Protein AF-A0A924TKC6-F1 (afdb_monomer)

pLDDT: mean 77.5, std 21.18, range [23.73, 96.69]

Secondary structure (DSSP, 8-state):
---TT--TT-SSHHHHHHSTTTHHHHHHHHHHHHHHHHHHHHHHHHHTT-----------B---S------PPP-----------PPPPBPPSSPPGGG-SEEEEESS-EEETTEEE-SEEEEEEE---BTTB---EEEEEEESSEEEEEEEEETTS--EEEEEEE--SSSS-EEEEEEGGGGSTT-HHHHHHHHHTT--B-TTHHHHHHHHHHHH---S-EEEEESSSEEETTEEE-SSBEESTTGGGEEE--SSS---SS---S-HHHHIIIIIHHHTT-HHHHHHHHHHHHHHHHHHTT----------STTSSHHHHHHHHHTTT-SGGG-EES-S-HHHHHHHHHHTTTS---EE---

Nearest PDB structures (foldseek):
  8tch-assembly1_A  TM=6.132E-01  e=3.410E-07  Staphylococcus aureus
  8tch-assembly1_B  TM=6.044E-01  e=2.240E-07  Staphylococcus aureus
  5dgk-assembly1_A  TM=6.733E-01  e=4.252E-06  Staphylococcus aureus

Sequence (363 aa):
MLPPDRPDKATDFNDLHQLAGGGLDAVQFCFAGAIESISYFASYASDTGADSHIDPEPMQTVATVQSVTDRTESTATPETTECGGAPPLSASPFPHMDGRPRYVVLDEWAKAVDGNHRPGVYYCGLTAGKKDSPPEPFDAWICSPLHIDAVTFDGQSNNFGRLLRFKPTVGKWREWAMPMELLAGDGAQLRGELLAMGVELDPYKARQQLPHYLQNEHPKRPIHCALQVGWCGDSFVLPDAVIGPKSAGVIFQSGELGHEEHTQAGTLAGWREGIAAKGVGNPLLMLAVSASFAGPLLQRCNSEGGGFHVVGDSSTGKTTLIEAACATWGGPGFKRSWRATANGMEGAAAMFNDCLLALDEIS

Structure (mmCIF, N/CA/C/O backbone):
data_AF-A0A924TKC6-F1
#
_entry.id   AF-A0A924TKC6-F1
#
loop_
_atom_site.group_PDB
_atom_site.id
_atom_site.type_symbol
_atom_site.label_atom_id
_atom_site.label_alt_id
_atom_site.label_comp_id
_atom_site.label_asym_id
_atom_site.label_entity_id
_atom_site.label_seq_id
_atom_site.pdbx_PDB_ins_code
_atom_site.Cartn_x
_atom_site.Cartn_y
_atom_site.Cartn_z
_atom_site.occupancy
_atom_site.B_iso_or_equiv
_atom_site.auth_seq_id
_atom_site.auth_comp_id
_atom_site.auth_asym_id
_atom_site.auth_atom_id
_atom_site.pdbx_PDB_model_num
ATOM 1 N N . MET A 1 1 ? -29.411 -8.147 15.777 1.00 49.16 1 MET A N 1
ATOM 2 C CA . MET A 1 1 ? -30.874 -8.373 15.726 1.00 49.16 1 MET A CA 1
ATOM 3 C C . MET A 1 1 ? -31.432 -8.213 17.130 1.00 49.16 1 MET A C 1
ATOM 5 O O . MET A 1 1 ? -30.879 -8.814 18.040 1.00 49.16 1 MET A O 1
ATOM 9 N N . LEU A 1 2 ? -32.466 -7.386 17.311 1.00 45.50 2 LEU A N 1
ATOM 10 C CA . LEU A 1 2 ? -33.238 -7.350 18.561 1.00 45.50 2 LEU A CA 1
ATOM 11 C C . LEU A 1 2 ? -34.036 -8.664 18.708 1.00 45.50 2 LEU A C 1
ATOM 13 O O . LEU A 1 2 ? -34.389 -9.246 17.677 1.00 45.50 2 LEU A O 1
ATOM 17 N N . PRO A 1 3 ? -34.311 -9.146 19.935 1.00 51.06 3 PRO A N 1
ATOM 18 C CA . PRO A 1 3 ? -35.043 -10.391 20.153 1.00 51.06 3 PRO A CA 1
ATOM 19 C C . PRO A 1 3 ? -36.423 -10.396 19.470 1.00 51.06 3 PRO A C 1
ATOM 21 O O . PRO A 1 3 ? -37.043 -9.336 19.343 1.00 51.06 3 PRO A O 1
ATOM 24 N N . PRO A 1 4 ? -36.931 -11.575 19.063 1.00 48.94 4 PRO A N 1
ATOM 25 C CA . PRO A 1 4 ? -38.240 -11.710 18.418 1.00 48.94 4 PRO A CA 1
ATOM 26 C C . PRO A 1 4 ? -39.412 -11.258 19.305 1.00 48.94 4 PRO A C 1
ATOM 28 O O . PRO A 1 4 ? -40.444 -10.865 18.774 1.00 48.94 4 PRO A O 1
ATOM 31 N N . ASP A 1 5 ? -39.230 -11.218 20.628 1.00 53.72 5 ASP A N 1
ATOM 32 C CA . ASP A 1 5 ? -40.254 -10.820 21.605 1.00 53.72 5 ASP A CA 1
ATOM 33 C C . ASP A 1 5 ? -40.294 -9.299 21.875 1.00 53.72 5 ASP A C 1
ATOM 35 O O . ASP A 1 5 ? -40.752 -8.849 22.929 1.00 53.72 5 ASP A O 1
ATOM 39 N N . ARG A 1 6 ? -39.780 -8.473 20.952 1.00 56.88 6 ARG A N 1
ATOM 40 C CA . ARG A 1 6 ? -39.766 -7.013 21.130 1.00 56.88 6 ARG A CA 1
ATOM 41 C C . ARG A 1 6 ? -41.178 -6.410 21.015 1.00 56.88 6 ARG A C 1
ATOM 43 O O . ARG A 1 6 ? -41.948 -6.824 20.150 1.00 56.88 6 ARG A O 1
ATOM 50 N N . PRO A 1 7 ? -41.509 -5.367 21.797 1.00 58.81 7 PRO A N 1
ATOM 51 C CA . PRO A 1 7 ? -42.728 -4.590 21.585 1.00 58.81 7 PRO A CA 1
ATOM 52 C C . PRO A 1 7 ? -42.735 -3.936 20.192 1.00 58.81 7 PRO A C 1
ATOM 54 O O . PRO A 1 7 ? -41.728 -3.351 19.791 1.00 58.81 7 PRO A O 1
ATOM 57 N N . ASP A 1 8 ? -43.881 -3.955 19.498 1.00 58.56 8 ASP A N 1
ATOM 58 C CA . ASP A 1 8 ? -44.077 -3.523 18.092 1.00 58.56 8 ASP A CA 1
ATOM 59 C C . ASP A 1 8 ? -43.600 -2.094 17.739 1.00 58.56 8 ASP A C 1
ATOM 61 O O . ASP A 1 8 ? -43.590 -1.709 16.571 1.00 58.56 8 ASP A O 1
ATOM 65 N N . LYS A 1 9 ? -43.214 -1.282 18.731 1.00 57.81 9 LYS A N 1
ATOM 66 C CA . LYS A 1 9 ? -42.808 0.122 18.566 1.00 57.81 9 LYS A CA 1
ATOM 67 C C . LYS A 1 9 ? -41.303 0.384 18.682 1.00 57.81 9 LYS A C 1
ATOM 69 O O . LYS A 1 9 ? -40.910 1.523 18.467 1.00 57.81 9 LYS A O 1
ATOM 74 N N . ALA A 1 10 ? -40.474 -0.606 19.021 1.00 57.94 10 ALA A N 1
ATOM 75 C CA . ALA A 1 10 ? -39.038 -0.381 19.201 1.00 57.94 10 ALA A CA 1
ATOM 76 C C . ALA A 1 10 ? -38.231 -0.736 17.948 1.00 57.94 10 ALA A C 1
ATOM 78 O O . ALA A 1 10 ? -38.084 -1.917 17.607 1.00 57.94 10 ALA A O 1
ATOM 79 N N . THR A 1 11 ? -37.699 0.282 17.269 1.00 65.44 11 THR A N 1
ATOM 80 C CA . THR A 1 11 ? -36.856 0.111 16.077 1.00 65.44 11 THR A CA 1
ATOM 81 C C . THR A 1 11 ? -35.373 0.020 16.421 1.00 65.44 11 THR A C 1
ATOM 83 O O . THR A 1 11 ? -34.655 -0.725 15.753 1.00 65.44 11 THR A O 1
ATOM 86 N N . ASP A 1 12 ? -34.953 0.660 17.514 1.00 62.25 12 ASP A N 1
ATOM 87 C CA . ASP A 1 12 ? -33.592 0.618 18.050 1.00 62.25 12 ASP A CA 1
ATOM 88 C C . ASP A 1 12 ? -33.557 0.440 19.590 1.00 62.25 12 ASP A C 1
ATOM 90 O O . ASP A 1 12 ? -34.580 0.221 20.247 1.00 62.25 12 ASP A O 1
ATOM 94 N N . PHE A 1 13 ? -32.358 0.491 20.185 1.00 60.88 13 PHE A N 1
ATOM 95 C CA . PHE A 1 13 ? -32.170 0.375 21.639 1.00 60.88 13 PHE A CA 1
ATOM 96 C C . PHE A 1 13 ? -32.611 1.622 22.427 1.00 60.88 13 PHE A C 1
ATOM 98 O O . PHE A 1 13 ? -32.911 1.503 23.617 1.00 60.88 13 PHE A O 1
ATOM 105 N N . ASN A 1 14 ? -32.681 2.797 21.794 1.00 63.16 14 ASN A N 1
ATOM 106 C CA . ASN A 1 14 ? -33.163 4.023 22.431 1.00 63.16 14 ASN A CA 1
ATOM 107 C C . ASN A 1 14 ? -34.686 3.983 22.589 1.00 63.16 14 ASN A C 1
ATOM 109 O O . ASN A 1 14 ? -35.200 4.316 23.657 1.00 63.16 14 ASN A O 1
ATOM 113 N N . ASP A 1 15 ? -35.396 3.491 21.575 1.00 66.38 15 ASP A N 1
ATOM 114 C CA . ASP A 1 15 ? -36.834 3.234 21.634 1.00 66.38 15 ASP A CA 1
ATOM 115 C C . ASP A 1 15 ? -37.161 2.182 22.700 1.00 66.38 15 ASP A C 1
ATOM 117 O O . ASP A 1 15 ? -38.130 2.316 23.450 1.00 66.38 15 ASP A O 1
ATOM 121 N N . LEU A 1 16 ? -36.324 1.140 22.795 1.00 64.38 16 LEU A N 1
ATOM 122 C CA . LEU A 1 16 ? -36.460 0.077 23.790 1.00 64.38 16 LEU A CA 1
ATOM 123 C C . LEU A 1 16 ? -36.314 0.624 25.223 1.00 64.38 16 LEU A C 1
ATOM 125 O O . LEU A 1 16 ? -37.075 0.243 26.109 1.00 64.38 16 LEU A O 1
ATOM 129 N N . HIS A 1 17 ? -35.375 1.553 25.433 1.00 60.09 17 HIS A N 1
ATOM 130 C CA . HIS A 1 17 ? -35.148 2.228 26.712 1.00 60.09 17 HIS A CA 1
ATOM 131 C C . HIS A 1 17 ? -36.291 3.187 27.102 1.00 60.09 17 HIS A C 1
ATOM 133 O O . HIS A 1 17 ? -36.605 3.320 28.285 1.00 60.09 17 HIS A O 1
ATOM 139 N N . GLN A 1 18 ? -36.927 3.837 26.121 1.00 63.81 18 GLN A N 1
ATOM 140 C CA . GLN A 1 18 ? -37.998 4.827 26.320 1.00 63.81 18 GLN A CA 1
ATOM 141 C C . GLN A 1 18 ? -39.392 4.200 26.543 1.00 63.81 18 GLN A C 1
ATOM 143 O O . GLN A 1 18 ? -40.344 4.908 26.884 1.00 63.81 18 GLN A O 1
ATOM 148 N N . LEU A 1 19 ? -39.551 2.884 26.363 1.00 61.88 19 LEU A N 1
ATOM 149 C CA . LEU A 1 19 ? -40.835 2.199 26.532 1.00 61.88 19 LEU A CA 1
ATOM 150 C C . LEU A 1 19 ? -41.236 2.059 28.010 1.00 61.88 19 LEU A C 1
ATOM 152 O O . LEU A 1 19 ? -40.496 1.550 28.858 1.00 61.88 19 LEU A O 1
ATOM 156 N N . ALA A 1 20 ? -42.467 2.484 28.310 1.00 44.69 20 ALA A N 1
ATOM 157 C CA . ALA A 1 20 ? -43.047 2.420 29.645 1.00 44.69 20 ALA A CA 1
ATOM 158 C C . ALA A 1 20 ? -43.189 0.961 30.117 1.00 44.69 20 ALA A C 1
ATOM 160 O O . ALA A 1 20 ? -44.013 0.213 29.595 1.00 44.69 20 ALA A O 1
ATOM 161 N N . GLY A 1 21 ? -42.400 0.584 31.130 1.00 53.38 21 GLY A N 1
ATOM 162 C CA . GLY A 1 21 ? -42.545 -0.680 31.863 1.00 53.38 21 GLY A CA 1
ATOM 163 C C . GLY A 1 21 ? -41.361 -1.651 31.807 1.00 53.38 21 GLY A C 1
ATOM 164 O O . GLY A 1 21 ? -41.453 -2.695 32.441 1.00 53.38 21 GLY A O 1
ATOM 165 N N . GLY A 1 22 ? -40.264 -1.326 31.110 1.00 57.59 22 GLY A N 1
ATOM 166 C CA . GLY A 1 22 ? -39.087 -2.211 31.036 1.00 57.59 22 GLY A CA 1
ATOM 167 C C . GLY A 1 22 ? -37.711 -1.538 30.960 1.00 57.59 22 GLY A C 1
ATOM 168 O O . GLY A 1 22 ? -36.723 -2.217 31.205 1.00 57.59 22 GLY A O 1
ATOM 169 N N . GLY A 1 23 ? -37.621 -0.233 30.669 1.00 68.69 23 GLY A N 1
ATOM 170 C CA . GLY A 1 23 ? -36.407 0.589 30.826 1.00 68.69 23 GLY A CA 1
ATOM 171 C C . GLY A 1 23 ? -35.067 -0.054 30.411 1.00 68.69 23 GLY A C 1
ATOM 172 O O . GLY A 1 23 ? -34.973 -0.791 29.432 1.00 68.69 23 GLY A O 1
ATOM 173 N N . LEU A 1 24 ? -34.001 0.255 31.166 1.00 57.34 24 LEU A N 1
ATOM 174 C CA . LEU A 1 24 ? -32.658 -0.338 31.009 1.00 57.34 24 LEU A CA 1
ATOM 175 C C . LEU A 1 24 ? -32.652 -1.868 31.172 1.00 57.34 24 LEU A C 1
ATOM 177 O O . LEU A 1 24 ? -31.792 -2.524 30.588 1.00 57.34 24 LEU A O 1
ATOM 181 N N . ASP A 1 25 ? -33.617 -2.435 31.899 1.00 63.03 25 ASP A N 1
ATOM 182 C CA . ASP A 1 25 ? -33.711 -3.878 32.148 1.00 63.03 25 ASP A CA 1
ATOM 183 C C . ASP A 1 25 ? -34.042 -4.654 30.863 1.00 63.03 25 ASP A C 1
ATOM 185 O O . ASP A 1 25 ? -33.516 -5.742 30.637 1.00 63.03 25 ASP A O 1
ATOM 189 N N . ALA A 1 26 ? -34.840 -4.073 29.961 1.00 58.59 26 ALA A N 1
ATOM 190 C CA . ALA A 1 26 ? -35.129 -4.654 28.649 1.00 58.59 26 ALA A CA 1
ATOM 191 C C . ALA A 1 26 ? -33.886 -4.677 27.742 1.00 58.59 26 ALA A C 1
ATOM 193 O O . ALA A 1 26 ? -33.644 -5.647 27.020 1.00 58.59 26 ALA A O 1
ATOM 194 N N . VAL A 1 27 ? -33.058 -3.629 27.814 1.00 57.53 27 VAL A N 1
ATOM 195 C CA . VAL A 1 27 ? -31.769 -3.567 27.108 1.00 57.53 27 VAL A CA 1
ATOM 196 C C . VAL A 1 27 ? -30.795 -4.581 27.714 1.00 57.53 27 VAL A C 1
ATOM 198 O O . VAL A 1 27 ? -30.163 -5.345 26.984 1.00 57.53 27 VAL A O 1
ATOM 201 N N . GLN A 1 28 ? -30.729 -4.660 29.046 1.00 60.38 28 GLN A N 1
ATOM 202 C CA . GLN A 1 28 ? -29.915 -5.635 29.770 1.00 60.38 28 GLN A CA 1
ATOM 203 C C . GLN A 1 28 ? -30.308 -7.077 29.429 1.00 60.38 28 GLN A C 1
ATOM 205 O O . GLN A 1 28 ? -29.423 -7.906 29.232 1.00 60.38 28 GLN A O 1
ATOM 210 N N . PHE A 1 29 ? -31.601 -7.374 29.292 1.00 63.22 29 PHE A N 1
ATOM 211 C CA . PHE A 1 29 ? -32.090 -8.692 28.885 1.00 63.22 29 PHE A CA 1
ATOM 212 C C . PHE A 1 29 ? -31.633 -9.068 27.468 1.00 63.22 29 PHE A C 1
ATOM 214 O O . PHE A 1 29 ? -31.204 -10.198 27.237 1.00 63.22 29 PHE A O 1
ATOM 221 N N . CYS A 1 30 ? -31.631 -8.112 26.530 1.00 57.62 30 CYS A N 1
ATOM 222 C CA . CYS A 1 30 ? -31.105 -8.335 25.180 1.00 57.62 30 CYS A CA 1
ATOM 223 C C . CYS A 1 30 ? -29.608 -8.685 25.200 1.00 57.62 30 CYS A C 1
ATOM 225 O O . CYS A 1 30 ? -29.177 -9.603 24.502 1.00 57.62 30 CYS A O 1
ATOM 227 N N . PHE A 1 31 ? -28.817 -7.982 26.018 1.00 55.34 31 PHE A N 1
ATOM 228 C CA . PHE A 1 31 ? -27.390 -8.274 26.171 1.00 55.34 31 PHE A CA 1
ATOM 229 C C . PHE A 1 31 ? -27.137 -9.594 26.904 1.00 55.34 31 PHE A C 1
ATOM 231 O O . PHE A 1 31 ? -26.263 -10.349 26.488 1.00 55.34 31 PHE A O 1
ATOM 238 N N . ALA A 1 32 ? -27.914 -9.913 27.940 1.00 63.44 32 ALA A N 1
ATOM 239 C CA . ALA A 1 32 ? -27.813 -11.180 28.660 1.00 63.44 32 ALA A CA 1
ATOM 240 C C . ALA A 1 32 ? -28.106 -12.377 27.742 1.00 63.44 32 ALA A C 1
ATOM 242 O O . ALA A 1 32 ? -27.314 -13.315 27.704 1.00 63.44 32 ALA A O 1
ATOM 243 N N . GLY A 1 33 ? -29.165 -12.304 26.927 1.00 58.72 33 GLY A N 1
ATOM 244 C CA . GLY A 1 33 ? -29.488 -13.351 25.953 1.00 58.72 33 GLY A CA 1
ATOM 245 C C . GLY A 1 33 ? -28.422 -13.512 24.862 1.00 58.72 33 GLY A C 1
ATOM 246 O O . GLY A 1 33 ? -28.092 -14.632 24.473 1.00 58.72 33 GLY A O 1
ATOM 247 N N . ALA A 1 34 ? -27.818 -12.410 24.402 1.00 55.09 34 ALA A N 1
ATOM 248 C CA . ALA A 1 34 ? -26.695 -12.470 23.466 1.00 55.09 34 ALA A CA 1
ATOM 249 C C . ALA A 1 34 ? -25.447 -13.114 24.101 1.00 55.09 34 ALA A C 1
ATOM 251 O O . ALA A 1 34 ? -24.805 -13.951 23.469 1.00 55.09 34 ALA A O 1
ATOM 252 N N . ILE A 1 35 ? -25.129 -12.774 25.355 1.00 56.66 35 ILE A N 1
ATOM 253 C CA . ILE A 1 35 ? -24.010 -13.361 26.109 1.00 56.66 35 ILE A CA 1
ATOM 254 C C . ILE A 1 35 ? -24.230 -14.861 26.339 1.00 56.66 35 ILE A C 1
ATOM 256 O O . ILE A 1 35 ? -23.301 -15.644 26.132 1.00 56.66 35 ILE A O 1
ATOM 260 N N . GLU A 1 36 ? -25.437 -15.284 26.722 1.00 62.00 36 GLU A N 1
ATOM 261 C CA . GLU A 1 36 ? -25.775 -16.705 26.881 1.00 62.00 36 GLU A CA 1
ATOM 262 C C . GLU A 1 36 ? -25.684 -17.458 25.553 1.00 62.00 36 GLU A C 1
ATOM 264 O O . GLU A 1 36 ? -25.101 -18.538 25.510 1.00 62.00 36 GLU A O 1
ATOM 269 N N . SER A 1 37 ? -26.164 -16.869 24.453 1.00 54.19 37 SER A N 1
ATOM 270 C CA . SER A 1 37 ? -26.044 -17.470 23.123 1.00 54.19 37 SER A CA 1
ATOM 271 C C . SER A 1 37 ? -24.579 -17.632 22.707 1.00 54.19 37 SER A C 1
ATOM 273 O O . SER A 1 37 ? -24.198 -18.694 22.223 1.00 54.19 37 SER A O 1
ATOM 275 N N . ILE A 1 38 ? -23.739 -16.612 22.905 1.00 54.78 38 ILE A N 1
ATOM 276 C CA . ILE A 1 38 ? -22.302 -16.678 22.591 1.00 54.78 38 ILE A CA 1
ATOM 277 C C . ILE A 1 38 ? -21.608 -17.727 23.468 1.00 54.78 38 ILE A C 1
ATOM 279 O O . ILE A 1 38 ? -20.812 -18.517 22.965 1.00 54.78 38 ILE A O 1
ATOM 283 N N . SER A 1 39 ? -21.944 -17.781 24.758 1.00 57.12 39 SER A N 1
ATOM 284 C CA . SER A 1 39 ? -21.389 -18.761 25.701 1.00 57.12 39 SER A CA 1
ATOM 285 C C . SER A 1 39 ? -21.800 -20.190 25.338 1.00 57.12 39 SER A C 1
ATOM 287 O O . SER A 1 39 ? -20.970 -21.096 25.372 1.00 57.12 39 SER A O 1
ATOM 289 N N . TYR A 1 40 ? -23.052 -20.383 24.914 1.00 58.19 40 TYR A N 1
ATOM 290 C CA . TYR A 1 40 ? -23.568 -21.656 24.420 1.00 58.19 40 TYR A CA 1
ATOM 291 C C . TYR A 1 40 ? -22.831 -22.104 23.150 1.00 58.19 40 TYR A C 1
ATOM 293 O O . TYR A 1 40 ? -22.356 -23.237 23.086 1.00 58.19 40 TYR A O 1
ATOM 301 N N . PHE A 1 41 ? -22.636 -21.211 22.172 1.00 47.16 41 PHE A N 1
ATOM 302 C CA . PHE A 1 41 ? -21.865 -21.519 20.961 1.00 47.16 41 PHE A CA 1
ATOM 303 C C . PHE A 1 41 ? -20.384 -21.798 21.252 1.00 47.16 41 PHE A C 1
ATOM 305 O O . PHE A 1 41 ? -19.815 -22.707 20.651 1.00 47.16 41 PHE A O 1
ATOM 312 N N . ALA A 1 42 ? -19.776 -21.087 22.205 1.00 44.12 42 ALA A N 1
ATOM 313 C CA . ALA A 1 42 ? -18.412 -21.355 22.652 1.00 44.12 42 ALA A CA 1
ATOM 314 C C . ALA A 1 42 ? -18.285 -22.736 23.323 1.00 44.12 42 ALA A C 1
ATOM 316 O O . ALA A 1 42 ? -17.337 -23.462 23.033 1.00 44.12 42 ALA A O 1
ATOM 317 N N . SER A 1 43 ? -19.262 -23.141 24.148 1.00 47.28 43 SER A N 1
ATOM 318 C CA . SER A 1 43 ? -19.296 -24.490 24.737 1.00 47.28 43 SER A CA 1
ATOM 319 C C . SER A 1 43 ? -19.576 -25.593 23.710 1.00 47.28 43 SER A C 1
ATOM 321 O O . SER A 1 43 ? -19.000 -26.675 23.781 1.00 47.28 43 SER A O 1
ATOM 323 N N . TYR A 1 44 ? -20.410 -25.310 22.707 1.00 41.97 44 TYR A N 1
ATOM 324 C CA . TYR A 1 44 ? -20.745 -26.259 21.647 1.00 41.97 44 TYR A CA 1
ATOM 325 C C . TYR A 1 44 ? -19.561 -26.490 20.692 1.00 41.97 44 TYR A C 1
ATOM 327 O O . TYR A 1 44 ? -19.340 -27.610 20.228 1.00 41.97 44 TYR A O 1
ATOM 335 N N . ALA A 1 45 ? -18.753 -25.453 20.443 1.00 42.88 45 ALA A N 1
ATOM 336 C CA . ALA A 1 45 ? -17.496 -25.566 19.707 1.00 42.88 45 ALA A CA 1
ATOM 337 C C . ALA A 1 45 ? -16.456 -26.419 20.460 1.00 42.88 45 ALA A C 1
ATOM 339 O O . ALA A 1 45 ? -15.749 -27.198 19.828 1.00 42.88 45 ALA A O 1
ATOM 340 N N . SER A 1 46 ? -16.409 -26.347 21.799 1.00 42.12 46 SER A N 1
ATOM 341 C CA . SER A 1 46 ? -15.528 -27.208 22.604 1.00 42.12 46 SER A CA 1
ATOM 342 C C . SER A 1 46 ? -16.006 -28.663 22.730 1.00 42.12 46 SER A C 1
ATOM 344 O O . SER A 1 46 ? -15.171 -29.556 22.824 1.00 42.12 46 SER A O 1
ATOM 346 N N . ASP A 1 47 ? -17.321 -28.921 22.701 1.00 40.66 47 ASP A N 1
ATOM 347 C CA . ASP A 1 47 ? -17.892 -30.273 22.878 1.00 40.66 47 ASP A CA 1
ATOM 348 C C . ASP A 1 47 ? -17.975 -31.092 21.580 1.00 40.66 47 ASP A C 1
ATOM 350 O O . ASP A 1 47 ? -17.988 -32.323 21.614 1.00 40.66 47 ASP A O 1
ATOM 354 N N . THR A 1 48 ? -18.022 -30.444 20.414 1.00 35.31 48 THR A N 1
ATOM 355 C CA . THR A 1 48 ? -18.146 -31.154 19.126 1.00 35.31 48 THR A CA 1
ATOM 356 C C . THR A 1 48 ? -16.822 -31.673 18.572 1.00 35.31 48 THR A C 1
ATOM 358 O O . THR A 1 48 ? -16.815 -32.280 17.502 1.00 35.31 48 THR A O 1
ATOM 361 N N . GLY A 1 49 ? -15.696 -31.458 19.265 1.00 32.75 49 GLY A N 1
ATOM 362 C CA . GLY A 1 49 ? -14.372 -31.820 18.746 1.00 32.75 49 GLY A CA 1
ATOM 363 C C . GLY A 1 49 ? -14.073 -31.173 17.390 1.00 32.75 49 GLY A C 1
ATOM 364 O O . GLY A 1 49 ? -13.173 -31.616 16.679 1.00 32.75 49 GLY A O 1
ATOM 365 N N . ALA A 1 50 ? -14.826 -30.131 17.023 1.00 33.94 50 ALA A N 1
ATOM 366 C CA . ALA A 1 50 ? -14.514 -29.249 15.922 1.00 33.94 50 ALA A CA 1
ATOM 367 C C . ALA A 1 50 ? -13.408 -28.302 16.393 1.00 33.94 50 ALA A C 1
ATOM 369 O O . ALA A 1 50 ? -13.577 -27.086 16.433 1.00 33.94 50 ALA A O 1
ATOM 370 N N . ASP A 1 51 ? -12.245 -28.877 16.704 1.00 30.89 51 ASP A N 1
ATOM 371 C CA . ASP A 1 51 ? -10.998 -28.204 16.401 1.00 30.89 51 ASP A CA 1
ATOM 372 C C . ASP A 1 51 ? -11.008 -28.026 14.881 1.00 30.89 51 ASP A C 1
ATOM 374 O O . ASP A 1 51 ? -10.463 -28.823 14.115 1.00 30.89 51 ASP A O 1
ATOM 378 N N . SER A 1 52 ? -11.648 -26.954 14.409 1.00 33.91 52 SER A N 1
ATOM 379 C CA . SER A 1 52 ? -11.114 -26.274 13.250 1.00 33.91 52 SER A CA 1
ATOM 380 C C . SER A 1 52 ? -9.740 -25.791 13.696 1.00 33.91 52 SER A C 1
ATOM 382 O O . SER A 1 52 ? -9.576 -24.651 14.134 1.00 33.91 52 SER A O 1
ATOM 384 N N . HIS A 1 53 ? -8.760 -26.692 13.607 1.00 28.70 53 HIS A N 1
ATOM 385 C CA . HIS A 1 53 ? -7.400 -26.356 13.249 1.00 28.70 53 HIS A CA 1
ATOM 386 C C . HIS A 1 53 ? -7.510 -25.547 11.953 1.00 28.70 53 HIS A C 1
ATOM 388 O O . HIS A 1 53 ? -7.331 -26.037 10.843 1.00 28.70 53 HIS A O 1
ATOM 394 N N . ILE A 1 54 ? -7.853 -24.269 12.101 1.00 30.08 54 ILE A N 1
ATOM 395 C CA . ILE A 1 54 ? -7.212 -23.235 11.328 1.00 30.08 54 ILE A CA 1
ATOM 396 C C . ILE A 1 54 ? -5.801 -23.263 11.896 1.00 30.08 54 ILE A C 1
ATOM 398 O O . ILE A 1 54 ? -5.467 -22.510 12.809 1.00 30.08 54 ILE A O 1
ATOM 402 N N . ASP A 1 55 ? -4.995 -24.212 11.415 1.00 23.73 55 ASP A N 1
ATOM 403 C CA . ASP A 1 55 ? -3.569 -23.963 11.402 1.00 23.73 55 ASP A CA 1
ATOM 404 C C . ASP A 1 55 ? -3.445 -22.597 10.730 1.00 23.73 55 ASP A C 1
ATOM 406 O O . ASP A 1 55 ? -3.999 -22.412 9.637 1.00 23.73 55 ASP A O 1
ATOM 410 N N . PRO A 1 56 ? -2.850 -21.594 11.394 1.00 29.86 56 PRO A N 1
ATOM 411 C CA . PRO A 1 56 ? -2.542 -20.362 10.715 1.00 29.86 56 PRO A CA 1
ATOM 412 C C . PRO A 1 56 ? -1.520 -20.735 9.642 1.00 29.86 56 PRO A C 1
ATOM 414 O O . PRO A 1 56 ? -0.317 -20.772 9.895 1.00 29.86 56 PRO A O 1
ATOM 417 N N . GLU A 1 57 ? -2.006 -21.050 8.440 1.00 27.23 57 GLU A N 1
ATOM 418 C CA . GLU A 1 57 ? -1.249 -20.870 7.211 1.00 27.23 57 GLU A CA 1
ATOM 419 C C . GLU A 1 57 ? -0.566 -19.507 7.360 1.00 27.23 57 GLU A C 1
ATOM 421 O O . GLU A 1 57 ? -1.243 -18.529 7.712 1.00 27.23 57 GLU A O 1
ATOM 426 N N . PRO A 1 58 ? 0.768 -19.437 7.228 1.00 27.30 58 PRO A N 1
ATOM 427 C CA . PRO A 1 58 ? 1.500 -18.234 7.569 1.00 27.30 58 PRO A CA 1
ATOM 428 C C . PRO A 1 58 ? 0.892 -17.069 6.795 1.00 27.30 58 PRO A C 1
ATOM 430 O O . PRO A 1 58 ? 0.850 -17.096 5.565 1.00 27.30 58 PRO A O 1
ATOM 433 N N . MET A 1 59 ? 0.395 -16.066 7.530 1.00 32.22 59 MET A N 1
ATOM 434 C CA . MET A 1 59 ? -0.026 -14.787 6.969 1.00 32.22 59 MET A CA 1
ATOM 435 C C . MET A 1 59 ? 1.045 -14.347 5.970 1.00 32.22 59 MET A C 1
ATOM 437 O O . MET A 1 59 ? 2.179 -14.053 6.359 1.00 32.22 59 MET A O 1
ATOM 441 N N . GLN A 1 60 ? 0.701 -14.332 4.681 1.00 34.47 60 GLN A N 1
ATOM 442 C CA . GLN A 1 60 ? 1.534 -13.690 3.677 1.00 34.47 60 GLN A CA 1
ATOM 443 C C . GLN A 1 60 ? 1.446 -12.191 3.945 1.00 34.47 60 GLN A C 1
ATOM 445 O 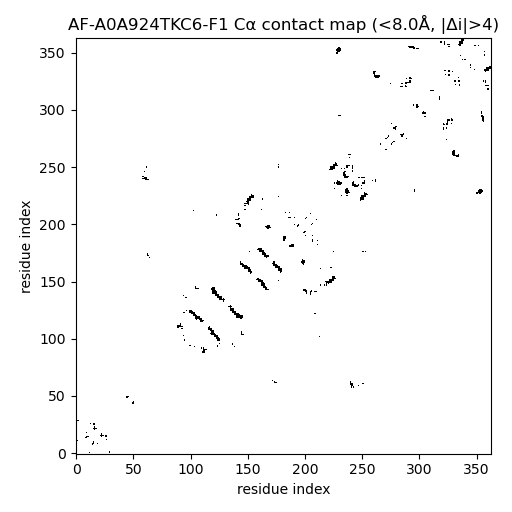O . GLN A 1 60 ? 0.509 -11.506 3.543 1.00 34.47 60 GLN A O 1
ATOM 450 N N . THR A 1 61 ? 2.412 -11.722 4.724 1.00 29.59 61 THR A N 1
ATOM 451 C CA . THR A 1 61 ? 2.679 -10.315 4.989 1.00 29.59 61 THR A CA 1
ATOM 452 C C . THR A 1 61 ? 2.889 -9.625 3.649 1.00 29.59 61 THR A C 1
ATOM 454 O O . THR A 1 61 ? 3.718 -10.061 2.844 1.00 29.59 61 THR A O 1
ATOM 457 N N . VAL A 1 62 ? 2.143 -8.549 3.392 1.00 33.22 62 VAL A N 1
ATOM 458 C CA . VAL A 1 62 ? 2.484 -7.664 2.281 1.00 33.22 62 VAL A CA 1
ATOM 459 C C . VAL A 1 62 ? 3.774 -6.971 2.697 1.00 33.22 62 VAL A C 1
ATOM 461 O O . VAL A 1 62 ? 3.885 -6.427 3.794 1.00 33.22 62 VAL A O 1
ATOM 464 N N . ALA A 1 63 ? 4.805 -7.076 1.864 1.00 26.70 63 ALA A N 1
ATOM 465 C CA . ALA A 1 63 ? 6.130 -6.596 2.208 1.00 26.70 63 ALA A CA 1
ATOM 466 C C . ALA A 1 63 ? 6.151 -5.062 2.336 1.00 26.70 63 ALA A C 1
ATOM 468 O O . ALA A 1 63 ? 6.404 -4.357 1.360 1.00 26.70 63 ALA A O 1
ATOM 469 N N . THR A 1 64 ? 6.008 -4.553 3.563 1.00 27.09 64 THR A N 1
ATOM 470 C CA . THR A 1 64 ? 6.464 -3.206 3.925 1.00 27.09 64 THR A CA 1
ATOM 471 C C . THR A 1 64 ? 7.454 -3.272 5.089 1.00 27.09 64 THR A C 1
ATOM 473 O O . THR A 1 64 ? 7.104 -3.467 6.242 1.00 27.09 64 THR A O 1
ATOM 476 N N . VAL A 1 65 ? 8.733 -3.152 4.715 1.00 34.44 65 VAL A N 1
ATOM 477 C CA . VAL A 1 65 ? 9.875 -2.603 5.467 1.00 34.44 65 VAL A CA 1
ATOM 478 C C . VAL A 1 65 ? 9.930 -2.910 6.978 1.00 34.44 65 VAL A C 1
ATOM 480 O O . VAL A 1 65 ? 9.610 -2.053 7.786 1.00 34.44 65 VAL A O 1
ATOM 483 N N . GLN A 1 66 ? 10.503 -4.058 7.371 1.00 24.53 66 GLN A N 1
ATOM 484 C CA . GLN A 1 66 ? 11.695 -4.111 8.242 1.00 24.53 66 GLN A CA 1
ATOM 485 C C . GLN A 1 66 ? 12.241 -5.533 8.464 1.00 24.53 66 GLN A C 1
ATOM 487 O O . GLN A 1 66 ? 11.669 -6.554 8.094 1.00 24.53 66 GLN A O 1
ATOM 492 N N . SER A 1 67 ? 13.486 -5.545 8.930 1.00 35.28 67 SER A N 1
ATOM 493 C CA . SER A 1 67 ? 14.457 -6.630 9.035 1.00 35.28 67 SER A CA 1
ATOM 494 C C . SER A 1 67 ? 14.020 -7.802 9.911 1.00 35.28 67 SER A C 1
ATOM 496 O O . SER A 1 67 ? 13.756 -7.617 11.092 1.00 35.28 67 SER A O 1
ATOM 498 N N . VAL A 1 68 ? 14.112 -9.019 9.370 1.00 24.62 68 VAL A N 1
ATOM 499 C CA . VAL A 1 68 ? 14.211 -10.235 10.181 1.00 24.62 68 VAL A CA 1
ATOM 500 C C . VAL A 1 68 ? 15.310 -11.119 9.602 1.00 24.62 68 VAL A C 1
ATOM 502 O O . VAL A 1 68 ? 15.325 -11.450 8.415 1.00 24.62 68 VAL A O 1
ATOM 505 N N . THR A 1 69 ? 16.267 -11.352 10.486 1.00 31.50 69 THR A N 1
ATOM 506 C CA . THR A 1 69 ? 17.327 -12.351 10.554 1.00 31.50 69 THR A CA 1
ATOM 507 C C . THR A 1 69 ? 16.739 -13.740 10.804 1.00 31.50 69 THR A C 1
ATOM 509 O O . THR A 1 69 ? 15.906 -13.838 11.696 1.00 31.50 69 THR A O 1
ATOM 512 N N . ASP A 1 70 ? 17.235 -14.804 10.160 1.00 26.28 70 ASP A N 1
ATOM 513 C CA . ASP A 1 70 ? 17.897 -15.863 10.939 1.00 26.28 70 ASP A CA 1
ATOM 514 C C . ASP A 1 70 ? 18.683 -16.909 10.125 1.00 26.28 70 ASP A C 1
ATOM 516 O O . ASP A 1 70 ? 18.311 -17.301 9.023 1.00 26.28 70 ASP A O 1
ATOM 520 N N . ARG A 1 71 ? 19.773 -17.336 10.777 1.00 24.45 71 ARG A N 1
ATOM 521 C CA . ARG A 1 71 ? 20.344 -18.690 10.909 1.00 24.45 71 ARG A CA 1
ATOM 522 C C . ARG A 1 71 ? 20.452 -19.607 9.687 1.00 24.45 71 ARG A C 1
ATOM 524 O O . ARG A 1 71 ? 19.569 -20.386 9.356 1.00 24.45 71 ARG A O 1
ATOM 531 N N . THR A 1 72 ? 21.680 -19.641 9.177 1.00 25.53 72 THR A N 1
ATOM 532 C CA . THR A 1 72 ? 22.318 -20.800 8.546 1.00 25.53 72 THR A CA 1
ATOM 533 C C . THR A 1 72 ? 22.521 -21.939 9.548 1.00 25.53 72 THR A C 1
ATOM 535 O O . THR A 1 72 ? 23.182 -21.755 10.574 1.00 25.53 72 THR A O 1
ATOM 538 N N . GLU A 1 73 ? 22.007 -23.123 9.220 1.00 26.16 73 GLU A N 1
ATOM 539 C CA . GLU A 1 73 ? 22.400 -24.378 9.857 1.00 26.16 73 GLU A CA 1
ATOM 540 C C . GLU A 1 73 ? 23.831 -24.755 9.459 1.00 26.16 73 GLU A C 1
ATOM 542 O O . GLU A 1 73 ? 24.216 -24.757 8.289 1.00 26.16 73 GLU A O 1
ATOM 547 N N . SER A 1 74 ? 24.620 -25.057 10.485 1.00 24.78 74 SER A N 1
ATOM 548 C CA . SER A 1 74 ? 25.990 -25.538 10.399 1.00 24.78 74 SER A CA 1
ATOM 549 C C . SER A 1 74 ? 26.000 -26.990 9.928 1.00 24.78 74 SER A C 1
ATOM 551 O O . SER A 1 74 ? 25.509 -27.876 10.626 1.00 24.78 74 SER A O 1
ATOM 553 N N . THR A 1 75 ? 26.616 -27.249 8.778 1.00 25.06 75 THR A N 1
ATOM 554 C CA . THR A 1 75 ? 27.202 -28.557 8.479 1.00 25.06 75 THR A CA 1
ATOM 555 C C . THR A 1 75 ? 28.677 -28.368 8.162 1.00 25.06 75 THR A C 1
ATOM 557 O O . THR A 1 75 ? 29.079 -27.482 7.411 1.00 25.06 75 THR A O 1
ATOM 560 N N . ALA A 1 76 ? 29.477 -29.157 8.871 1.00 25.95 76 ALA A N 1
ATOM 561 C CA . ALA A 1 76 ? 30.908 -29.012 9.039 1.00 25.95 76 ALA A CA 1
ATOM 562 C C . ALA A 1 76 ? 31.704 -29.138 7.732 1.00 25.95 76 ALA A C 1
ATOM 564 O O . ALA A 1 76 ? 31.430 -29.985 6.882 1.00 25.95 76 ALA A O 1
ATOM 565 N N . THR A 1 77 ? 32.751 -28.321 7.642 1.00 26.27 77 THR A N 1
ATOM 566 C CA . THR A 1 77 ? 33.881 -28.450 6.720 1.00 26.27 77 THR A CA 1
ATOM 567 C C . THR A 1 77 ? 34.582 -29.803 6.878 1.00 26.27 77 THR A C 1
ATOM 569 O O . THR A 1 77 ? 34.648 -30.358 7.978 1.00 26.27 77 THR A O 1
ATOM 572 N N . PRO A 1 78 ? 35.275 -30.247 5.822 1.00 26.66 78 PRO A N 1
ATOM 573 C CA . PRO A 1 78 ? 36.701 -30.454 6.002 1.00 26.66 78 PRO A CA 1
ATOM 574 C C . PRO A 1 78 ? 37.489 -29.478 5.131 1.00 26.66 78 PRO A C 1
ATOM 576 O O . PRO A 1 78 ? 37.165 -29.215 3.975 1.00 26.66 78 PRO A O 1
ATOM 579 N N . GLU A 1 79 ? 38.520 -28.914 5.747 1.00 30.23 79 GLU A N 1
ATOM 580 C CA . GLU A 1 79 ? 39.550 -28.116 5.104 1.00 30.23 79 GLU A CA 1
ATOM 581 C C . GLU A 1 79 ? 40.272 -28.941 4.032 1.00 30.23 79 GLU A C 1
ATOM 583 O O . GLU A 1 79 ? 40.871 -29.974 4.329 1.00 30.23 79 GLU A O 1
ATOM 588 N N . THR A 1 80 ? 40.299 -28.430 2.804 1.00 26.97 80 THR A N 1
ATOM 589 C CA . THR A 1 80 ? 41.408 -28.665 1.877 1.00 26.97 80 THR A CA 1
ATOM 590 C C . THR A 1 80 ? 41.784 -27.343 1.229 1.00 26.97 80 THR A C 1
ATOM 592 O O . THR A 1 80 ? 41.059 -26.788 0.406 1.00 26.97 80 THR A O 1
ATOM 595 N N . THR A 1 81 ? 42.928 -26.837 1.666 1.00 38.31 81 THR A N 1
ATOM 596 C CA . THR A 1 81 ? 43.711 -25.757 1.080 1.00 38.31 81 THR A CA 1
ATOM 597 C C . THR A 1 81 ? 44.005 -26.054 -0.390 1.00 38.31 81 THR A C 1
ATOM 599 O O . THR A 1 81 ? 44.824 -26.925 -0.662 1.00 38.31 81 THR A O 1
ATOM 602 N N . GLU A 1 82 ? 43.423 -25.308 -1.332 1.00 30.28 82 GLU A N 1
ATOM 603 C CA . GLU A 1 82 ? 43.973 -25.189 -2.688 1.00 30.28 82 GLU A CA 1
ATOM 604 C C . GLU A 1 82 ? 43.870 -23.754 -3.219 1.00 30.28 82 GLU A C 1
ATOM 606 O O . GLU A 1 82 ? 42.916 -23.015 -2.980 1.00 30.28 82 GLU A O 1
ATOM 611 N N . CYS A 1 83 ? 44.954 -23.364 -3.881 1.00 27.62 83 CYS A N 1
ATOM 612 C CA . CYS A 1 83 ? 45.305 -22.037 -4.354 1.00 27.62 83 CYS A CA 1
ATOM 613 C C . CYS A 1 83 ? 44.280 -21.399 -5.303 1.00 27.62 83 CYS A C 1
ATOM 615 O O . CYS A 1 83 ? 43.600 -22.066 -6.076 1.00 27.62 83 CYS A O 1
ATOM 617 N N . GLY A 1 84 ? 44.250 -20.063 -5.281 1.00 39.59 84 GLY A N 1
ATOM 618 C CA . GLY A 1 84 ? 43.364 -19.229 -6.083 1.00 39.59 84 GLY A CA 1
ATOM 619 C C . GLY A 1 84 ? 43.366 -19.541 -7.582 1.00 39.59 84 GLY A C 1
ATOM 620 O O . GLY A 1 84 ? 44.380 -19.416 -8.264 1.00 39.59 84 GLY A O 1
ATOM 621 N N . GLY A 1 85 ? 42.174 -19.841 -8.092 1.00 30.20 85 GLY A N 1
ATOM 622 C CA . GLY A 1 85 ? 41.798 -19.713 -9.493 1.00 30.20 85 GLY A CA 1
ATOM 623 C C . GLY A 1 85 ? 40.502 -18.912 -9.565 1.00 30.20 85 GLY A C 1
ATOM 624 O O . GLY A 1 85 ? 39.552 -19.202 -8.839 1.00 30.20 85 GLY A O 1
ATOM 625 N N . ALA A 1 86 ? 40.466 -17.863 -10.388 1.00 43.16 86 ALA A N 1
ATOM 626 C CA . ALA A 1 86 ? 39.237 -17.118 -10.642 1.00 43.16 86 ALA A CA 1
ATOM 627 C C . ALA A 1 86 ? 38.155 -18.072 -11.194 1.00 43.16 86 ALA A C 1
ATOM 629 O O . ALA A 1 86 ? 38.490 -18.928 -12.018 1.00 43.16 86 ALA A O 1
ATOM 630 N N . PRO A 1 87 ? 36.879 -17.949 -10.776 1.00 51.06 87 PRO A N 1
ATOM 631 C CA . PRO A 1 87 ? 35.808 -18.749 -11.359 1.00 51.06 87 PRO A CA 1
ATOM 632 C C . PRO A 1 87 ? 35.750 -18.511 -12.879 1.00 51.06 87 PRO A C 1
ATOM 634 O O . PRO A 1 87 ? 36.013 -17.386 -13.322 1.00 51.06 87 PRO A O 1
ATOM 637 N N . PRO A 1 88 ? 35.437 -19.542 -13.685 1.00 57.03 88 PRO A N 1
ATOM 638 C CA . PRO A 1 88 ? 35.373 -19.406 -15.135 1.00 57.03 88 PRO A CA 1
ATOM 639 C C . PRO A 1 88 ? 34.375 -18.308 -15.525 1.00 57.03 88 PRO A C 1
ATOM 641 O O . PRO A 1 88 ? 33.277 -18.237 -14.974 1.00 57.03 88 PRO A O 1
ATOM 644 N N . LEU A 1 89 ? 34.768 -17.438 -16.463 1.00 58.78 89 LEU A N 1
ATOM 645 C CA . LEU A 1 89 ? 33.893 -16.400 -17.015 1.00 58.78 89 LEU A CA 1
ATOM 646 C C . LEU A 1 89 ? 32.679 -17.073 -17.672 1.00 58.78 89 LEU A C 1
ATOM 648 O O . LEU A 1 89 ? 32.838 -17.882 -18.588 1.00 58.78 89 LEU A O 1
ATOM 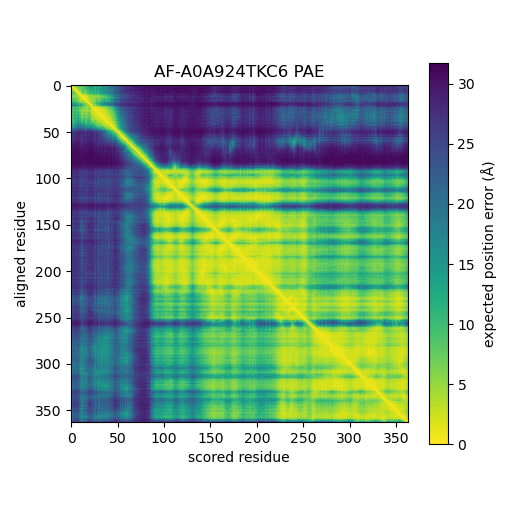652 N N . SER A 1 90 ? 31.473 -16.757 -17.196 1.00 67.25 90 SER A N 1
ATOM 653 C CA . SER A 1 90 ? 30.230 -17.250 -17.791 1.00 67.25 90 SER A CA 1
ATOM 654 C C . SER A 1 90 ? 29.975 -16.595 -19.156 1.00 67.25 90 SER A C 1
ATOM 656 O O . SER A 1 90 ? 30.532 -15.538 -19.465 1.00 67.25 90 SER A O 1
ATOM 658 N N . ALA A 1 91 ? 29.126 -17.214 -19.984 1.00 78.69 91 ALA A N 1
ATOM 659 C CA . ALA A 1 91 ? 28.652 -16.612 -21.233 1.00 78.69 91 ALA A CA 1
ATOM 660 C C . ALA A 1 91 ? 28.031 -15.219 -20.988 1.00 78.69 91 ALA A C 1
ATOM 662 O O . ALA A 1 91 ? 27.569 -14.935 -19.879 1.00 78.69 91 ALA A O 1
ATOM 663 N N . SER A 1 92 ? 28.029 -14.354 -22.014 1.00 84.12 92 SER A N 1
ATOM 664 C CA . SER A 1 92 ? 27.410 -13.023 -21.915 1.00 84.12 92 SER A CA 1
ATOM 665 C C . SER A 1 92 ? 25.936 -13.156 -21.513 1.00 84.12 92 SER A C 1
ATOM 667 O O . SER A 1 92 ? 25.229 -13.988 -22.088 1.00 84.12 92 SER A O 1
ATOM 669 N N . PRO A 1 93 ? 25.455 -12.362 -20.539 1.00 86.75 93 PRO A N 1
ATOM 670 C CA . PRO A 1 93 ? 24.059 -12.404 -20.116 1.00 86.75 93 PRO A CA 1
ATOM 671 C C . PRO A 1 93 ? 23.112 -11.754 -21.140 1.00 86.75 93 PRO A C 1
ATOM 673 O O . PRO A 1 93 ? 21.894 -11.817 -20.976 1.00 86.75 93 PRO A O 1
ATOM 676 N N . PHE A 1 94 ? 23.650 -11.111 -22.181 1.00 90.94 94 PHE A N 1
ATOM 677 C CA . PHE A 1 94 ? 22.877 -10.378 -23.176 1.00 90.94 94 PHE A CA 1
ATOM 678 C C . PHE A 1 94 ? 22.618 -11.206 -24.440 1.00 90.94 94 PHE A C 1
ATOM 680 O O . PHE A 1 94 ? 23.432 -12.047 -24.825 1.00 90.94 94 PHE A O 1
ATOM 687 N N . PRO A 1 95 ? 21.492 -10.965 -25.135 1.00 89.62 95 PRO A N 1
ATOM 688 C CA . PRO A 1 95 ? 21.166 -11.688 -26.354 1.00 89.62 95 PRO A CA 1
ATOM 689 C C . PRO A 1 95 ? 22.157 -11.387 -27.487 1.00 89.62 95 PRO A C 1
ATOM 691 O O . PRO A 1 95 ? 22.653 -10.264 -27.642 1.00 89.62 95 PRO A O 1
ATOM 694 N N . HIS A 1 96 ? 22.370 -12.386 -28.345 1.00 86.44 96 HIS A N 1
ATOM 695 C CA . HIS A 1 96 ? 22.997 -12.206 -29.656 1.00 86.44 96 HIS A CA 1
ATOM 696 C C . HIS A 1 96 ? 22.130 -11.329 -30.583 1.00 86.44 96 HIS A C 1
ATOM 698 O O . HIS A 1 96 ? 21.009 -10.958 -30.233 1.00 86.44 96 HIS A O 1
ATOM 704 N N . MET A 1 97 ? 22.652 -10.981 -31.767 1.00 85.62 97 MET A N 1
ATOM 705 C CA . MET A 1 97 ? 22.018 -10.037 -32.705 1.00 85.62 97 MET A CA 1
ATOM 706 C C . MET A 1 97 ? 20.541 -10.346 -33.004 1.00 85.62 97 MET A C 1
ATOM 708 O O . MET A 1 97 ? 19.730 -9.425 -32.984 1.00 85.62 97 MET A O 1
ATOM 712 N N . ASP A 1 98 ? 20.181 -11.618 -33.191 1.00 86.00 98 ASP A N 1
ATOM 713 C CA . ASP A 1 98 ? 18.815 -12.040 -33.550 1.00 86.00 98 ASP A CA 1
ATOM 714 C C . ASP A 1 98 ? 17.779 -11.816 -32.434 1.00 86.00 98 ASP A C 1
ATOM 716 O O . ASP A 1 98 ? 16.577 -11.789 -32.686 1.00 86.00 98 ASP A O 1
ATOM 720 N N . GLY A 1 99 ? 18.230 -11.661 -31.185 1.00 84.50 99 GLY A N 1
ATOM 721 C CA . GLY A 1 99 ? 17.369 -11.453 -30.018 1.00 84.50 99 GLY A CA 1
ATOM 722 C C . GLY A 1 99 ? 17.159 -9.985 -29.641 1.00 84.50 99 GLY A C 1
ATOM 723 O O . GLY A 1 99 ? 16.630 -9.717 -28.562 1.00 84.50 99 GLY A O 1
ATOM 724 N N . ARG A 1 100 ? 17.615 -9.041 -30.476 1.00 90.06 100 ARG A N 1
ATOM 725 C CA . ARG A 1 100 ? 17.560 -7.589 -30.239 1.00 90.06 100 ARG A CA 1
ATOM 726 C C . ARG A 1 100 ? 16.542 -6.931 -31.196 1.00 90.06 100 ARG A C 1
ATOM 728 O O . ARG A 1 100 ? 16.467 -7.342 -32.350 1.00 90.06 100 ARG A O 1
ATOM 735 N N . PRO A 1 101 ? 15.802 -5.882 -30.783 1.00 91.12 101 PRO A N 1
ATOM 736 C CA . PRO A 1 101 ? 15.889 -5.198 -29.499 1.00 91.12 101 PRO A CA 1
ATOM 737 C C . PRO A 1 101 ? 15.126 -5.919 -28.382 1.00 91.12 101 PRO A C 1
ATOM 739 O O . PRO A 1 101 ? 14.037 -6.445 -28.602 1.00 91.12 101 PRO A O 1
ATOM 742 N N . ARG A 1 102 ? 15.681 -5.914 -27.168 1.00 92.62 102 ARG A N 1
ATOM 743 C CA . ARG A 1 102 ? 15.052 -6.532 -25.993 1.00 92.62 102 ARG A CA 1
ATOM 744 C C . ARG A 1 102 ? 15.515 -5.874 -24.694 1.00 92.62 102 ARG A C 1
ATOM 746 O O . ARG A 1 102 ? 16.637 -5.379 -24.621 1.00 92.62 102 ARG A O 1
ATOM 753 N N . TYR A 1 103 ? 14.663 -5.909 -23.670 1.00 94.62 103 TYR A N 1
ATOM 754 C CA . TYR A 1 103 ? 15.050 -5.569 -22.304 1.00 94.62 103 TYR A CA 1
ATOM 755 C C . TYR A 1 103 ? 15.534 -6.807 -21.543 1.00 94.62 103 TYR A C 1
ATOM 757 O O . TYR A 1 103 ? 14.946 -7.887 -21.644 1.00 94.62 103 TYR A O 1
ATOM 765 N N . VAL A 1 104 ? 16.617 -6.648 -20.788 1.00 94.94 104 VAL A N 1
ATOM 766 C CA . VAL A 1 104 ? 17.191 -7.691 -19.929 1.00 94.94 104 VAL A CA 1
ATOM 767 C C . VAL A 1 104 ? 17.332 -7.130 -18.523 1.00 94.94 104 VAL A C 1
ATOM 769 O O . VAL A 1 104 ? 17.831 -6.020 -18.353 1.00 94.94 104 VAL A O 1
ATOM 772 N N . VAL A 1 105 ? 16.903 -7.893 -17.519 1.00 95.44 105 VAL A N 1
ATOM 773 C CA . VAL A 1 105 ? 17.043 -7.528 -16.105 1.00 95.44 105 VAL A CA 1
ATOM 774 C C . VAL A 1 105 ? 18.077 -8.442 -15.463 1.00 95.44 105 VAL A C 1
ATOM 776 O O . VAL A 1 105 ? 17.974 -9.662 -15.568 1.00 95.44 105 VAL A O 1
ATOM 779 N N . LEU A 1 106 ? 19.077 -7.849 -14.815 1.00 95.44 106 LEU A N 1
ATOM 780 C CA . LEU A 1 106 ? 20.095 -8.550 -14.037 1.00 95.44 106 LEU A CA 1
ATOM 781 C C . LEU A 1 106 ? 19.903 -8.229 -12.557 1.00 95.44 106 LEU A C 1
ATOM 783 O O . LEU A 1 106 ? 20.033 -7.069 -12.172 1.00 95.44 106 LEU A O 1
ATOM 787 N N . ASP A 1 107 ? 19.636 -9.237 -11.730 1.00 93.75 107 ASP A N 1
ATOM 788 C CA . ASP A 1 107 ? 19.422 -9.046 -10.285 1.00 93.75 107 ASP A CA 1
ATOM 789 C C . ASP A 1 107 ? 20.733 -8.891 -9.505 1.00 93.75 107 ASP A C 1
ATOM 791 O O . ASP A 1 107 ? 20.783 -8.220 -8.469 1.00 93.75 107 ASP A O 1
ATOM 795 N N . GLU A 1 108 ? 21.809 -9.480 -10.026 1.00 92.19 108 GLU A N 1
ATOM 796 C CA . GLU A 1 108 ? 23.142 -9.500 -9.430 1.00 92.19 108 GLU A CA 1
ATOM 797 C C . GLU A 1 108 ? 24.221 -9.128 -10.455 1.00 92.19 108 GLU A C 1
ATOM 799 O O . GLU A 1 108 ? 23.962 -8.982 -11.651 1.00 92.19 108 GLU A O 1
ATOM 804 N N . TRP A 1 109 ? 25.449 -8.930 -9.971 1.00 92.62 109 TRP A N 1
ATOM 805 C CA . TRP A 1 109 ? 26.598 -8.662 -10.830 1.00 92.62 109 TRP A CA 1
ATOM 806 C C . TRP A 1 109 ? 26.880 -9.868 -11.726 1.00 92.62 109 TRP A C 1
ATOM 808 O O . TRP A 1 109 ? 27.152 -10.960 -11.229 1.00 92.62 109 TRP A O 1
ATOM 818 N N . ALA A 1 110 ? 26.899 -9.656 -13.040 1.00 91.75 110 ALA A N 1
ATOM 819 C CA . ALA A 1 110 ? 27.243 -10.689 -14.007 1.00 91.75 110 ALA A CA 1
ATOM 820 C C . ALA A 1 110 ? 28.684 -10.491 -14.496 1.00 91.75 110 ALA A C 1
ATOM 822 O O . ALA A 1 110 ? 29.014 -9.460 -15.084 1.00 91.75 110 ALA A O 1
ATOM 823 N N . LYS A 1 111 ? 29.554 -11.477 -14.248 1.00 89.38 111 LYS A N 1
ATOM 824 C CA . LYS A 1 111 ? 30.922 -11.509 -14.788 1.00 89.38 111 LYS A CA 1
ATOM 825 C C . LYS A 1 111 ? 30.929 -12.315 -16.077 1.00 89.38 111 LYS A C 1
ATOM 827 O O . LYS A 1 111 ? 30.764 -13.530 -16.031 1.00 89.38 111 LYS A O 1
ATOM 832 N N . ALA A 1 112 ? 31.144 -11.660 -17.206 1.00 86.75 112 ALA A N 1
ATOM 833 C CA . ALA A 1 112 ? 31.122 -12.306 -18.506 1.00 86.75 112 ALA A CA 1
ATOM 834 C C . ALA A 1 112 ? 32.388 -12.008 -19.313 1.00 86.75 112 ALA A C 1
ATOM 836 O O . ALA A 1 112 ? 33.228 -11.192 -18.933 1.00 86.75 112 ALA A O 1
ATOM 837 N N . VAL A 1 113 ? 32.536 -12.717 -20.433 1.00 80.56 113 VAL A N 1
ATOM 838 C CA . VAL A 1 113 ? 33.686 -12.584 -21.345 1.00 80.56 113 VAL A CA 1
ATOM 839 C C . VAL A 1 113 ? 33.820 -11.157 -21.901 1.00 80.56 113 VAL A C 1
ATOM 841 O O . VAL A 1 113 ? 34.924 -10.706 -22.191 1.00 80.56 113 VAL A O 1
ATOM 844 N N . ASP A 1 114 ? 32.705 -10.439 -22.018 1.00 81.81 114 ASP A N 1
ATOM 845 C CA . ASP A 1 114 ? 32.601 -9.061 -22.508 1.00 81.81 114 ASP A CA 1
ATOM 846 C C . ASP A 1 114 ? 32.739 -7.992 -21.404 1.00 81.81 114 ASP A C 1
ATOM 848 O O . ASP A 1 114 ? 32.764 -6.799 -21.707 1.00 81.81 114 ASP A O 1
ATOM 852 N N . GLY A 1 115 ? 32.872 -8.392 -20.136 1.00 86.62 115 GLY A N 1
ATOM 853 C CA . GLY A 1 115 ? 33.109 -7.492 -19.011 1.00 86.62 115 GLY A CA 1
ATOM 854 C C . GLY A 1 115 ? 32.270 -7.806 -17.773 1.00 86.62 115 GLY A C 1
ATOM 855 O O . GLY A 1 115 ? 31.525 -8.784 -17.708 1.00 86.62 115 GLY A O 1
ATOM 856 N N . ASN A 1 116 ? 32.412 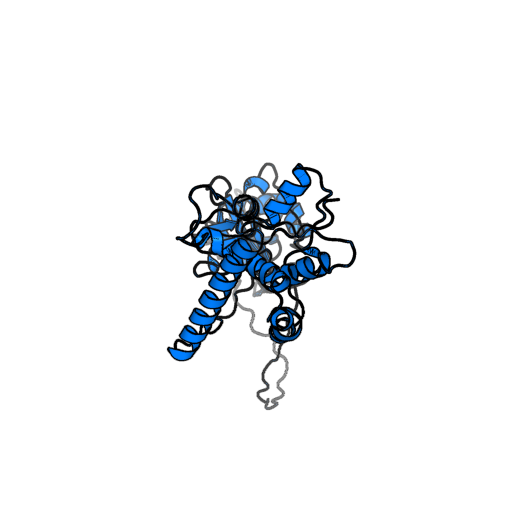-6.951 -16.758 1.00 90.75 116 ASN A N 1
ATOM 857 C CA . ASN A 1 116 ? 31.581 -7.003 -15.558 1.00 90.75 116 ASN A CA 1
ATOM 858 C C . ASN A 1 116 ? 30.365 -6.096 -15.740 1.00 90.75 116 ASN A C 1
ATOM 860 O O . ASN A 1 116 ? 30.508 -4.878 -15.874 1.00 90.75 116 ASN A O 1
ATOM 864 N N . HIS A 1 117 ? 29.178 -6.684 -15.660 1.00 93.25 117 HIS A N 1
ATOM 865 C CA . HIS A 1 117 ? 27.908 -5.981 -15.782 1.00 93.25 117 HIS A CA 1
ATOM 866 C C . HIS A 1 117 ? 27.273 -5.829 -14.410 1.00 93.25 117 HIS A C 1
ATOM 868 O O . HIS A 1 117 ? 27.159 -6.791 -13.645 1.00 93.25 117 HIS A O 1
ATOM 874 N N . ARG A 1 118 ? 26.887 -4.598 -14.082 1.00 94.44 118 ARG A N 1
ATOM 875 C CA . ARG A 1 118 ? 26.223 -4.294 -12.816 1.00 94.44 118 ARG A CA 1
ATOM 876 C C . ARG A 1 118 ? 24.757 -4.747 -12.838 1.00 94.44 118 ARG A C 1
ATOM 878 O O . ARG A 1 118 ? 24.175 -4.820 -13.918 1.00 94.44 118 ARG A O 1
ATOM 885 N N . PRO A 1 119 ? 24.133 -4.979 -11.673 1.00 94.88 119 PRO A N 1
ATOM 886 C CA . PRO A 1 119 ? 22.701 -5.242 -11.596 1.00 94.88 119 PRO A CA 1
ATOM 887 C C . PRO A 1 119 ? 21.891 -4.108 -12.233 1.00 94.88 119 PRO A C 1
ATOM 889 O O . PRO A 1 119 ? 22.215 -2.924 -12.069 1.00 94.88 119 PRO A O 1
ATOM 892 N N . GLY A 1 120 ? 20.825 -4.450 -12.947 1.00 95.75 120 GLY A N 1
ATOM 893 C CA . GLY A 1 120 ? 19.937 -3.454 -13.522 1.00 95.75 120 GLY A CA 1
ATOM 894 C C . GLY A 1 120 ? 19.124 -3.905 -14.715 1.00 95.75 120 GLY A C 1
ATOM 895 O O . GLY A 1 120 ? 19.248 -5.026 -15.200 1.00 95.75 120 GLY A O 1
ATOM 896 N N . VAL A 1 121 ? 18.306 -2.976 -15.199 1.00 96.50 121 VAL A N 1
ATOM 897 C CA . VAL A 1 121 ? 17.588 -3.100 -16.465 1.00 96.50 121 VAL A CA 1
ATOM 898 C C . VAL A 1 121 ? 18.465 -2.557 -17.586 1.00 96.50 121 VAL A C 1
ATOM 900 O O . VAL A 1 121 ? 18.953 -1.426 -17.524 1.00 96.50 121 VAL A O 1
ATOM 903 N N . TYR A 1 122 ? 18.640 -3.359 -18.628 1.00 96.31 122 TYR A N 1
ATOM 904 C CA . TYR A 1 122 ? 19.398 -3.041 -19.827 1.00 96.31 122 TYR A CA 1
ATOM 905 C C . TYR A 1 122 ? 18.478 -3.018 -21.041 1.00 96.31 122 TYR A C 1
ATOM 907 O O . TYR A 1 122 ? 17.641 -3.902 -21.205 1.00 96.31 122 TYR A O 1
ATOM 915 N N . TYR A 1 123 ? 18.671 -2.037 -21.920 1.00 96.00 123 TYR A N 1
ATOM 916 C CA . TYR A 1 123 ? 18.156 -2.082 -23.284 1.00 96.00 123 TYR A CA 1
ATOM 917 C C . TYR A 1 123 ? 19.242 -2.597 -24.223 1.00 96.00 123 TYR A C 1
ATOM 919 O O . TYR A 1 123 ? 20.252 -1.926 -24.453 1.00 96.00 123 TYR A O 1
ATOM 927 N N . CYS A 1 124 ? 19.020 -3.793 -24.755 1.00 94.31 124 CYS A N 1
ATOM 928 C CA . CYS A 1 124 ? 19.890 -4.455 -25.711 1.00 94.31 124 CYS A CA 1
ATOM 929 C C . CYS A 1 124 ? 19.405 -4.105 -27.117 1.00 94.31 124 CYS A C 1
ATOM 931 O O . CYS A 1 124 ? 18.388 -4.631 -27.566 1.00 94.31 124 CYS A O 1
ATOM 933 N N . GLY A 1 125 ? 20.108 -3.207 -27.806 1.00 92.31 125 GLY A N 1
ATOM 934 C CA . GLY A 1 125 ? 19.733 -2.706 -29.129 1.00 92.31 125 GLY A CA 1
ATOM 935 C C . GLY A 1 125 ? 20.776 -2.995 -30.205 1.00 92.31 125 GLY A C 1
ATOM 936 O O . GLY A 1 125 ? 21.827 -3.581 -29.936 1.00 92.31 125 GLY A O 1
ATOM 937 N N . LEU A 1 126 ? 20.465 -2.567 -31.430 1.00 91.12 126 LEU A N 1
ATOM 938 C CA . LEU A 1 126 ? 21.374 -2.542 -32.577 1.00 91.12 126 LEU A CA 1
ATOM 939 C C . LEU A 1 126 ? 21.576 -1.087 -33.005 1.00 91.12 126 LEU A C 1
ATOM 941 O O . LEU A 1 126 ? 20.616 -0.312 -33.051 1.00 91.12 126 LEU A O 1
ATOM 945 N N . THR A 1 127 ? 22.811 -0.697 -33.310 1.00 86.19 127 THR A N 1
ATOM 946 C CA . THR A 1 127 ? 23.077 0.619 -33.894 1.00 86.19 127 THR A CA 1
ATOM 947 C C . THR A 1 127 ? 22.495 0.686 -35.307 1.00 86.19 127 THR A C 1
ATOM 949 O O . THR A 1 127 ? 22.477 -0.299 -36.048 1.00 86.19 127 THR A O 1
ATOM 952 N N . ALA A 1 128 ? 21.980 1.855 -35.697 1.00 76.81 128 ALA A N 1
ATOM 953 C CA . ALA A 1 128 ? 21.517 2.059 -37.063 1.00 76.81 128 ALA A CA 1
ATOM 954 C C . ALA A 1 128 ? 22.725 1.970 -38.006 1.00 76.81 128 ALA A C 1
ATOM 956 O O . ALA A 1 128 ? 23.593 2.848 -37.978 1.00 76.81 128 ALA A O 1
ATOM 957 N N . GLY A 1 129 ? 22.780 0.914 -38.821 1.00 68.44 129 GLY A N 1
ATOM 958 C CA . GLY A 1 129 ? 23.828 0.742 -39.823 1.00 68.44 129 GLY A CA 1
ATOM 959 C C . GLY A 1 129 ? 23.879 1.966 -40.737 1.00 68.44 129 GLY A C 1
ATOM 960 O O . GLY A 1 129 ? 22.891 2.313 -41.388 1.00 68.44 129 GLY A O 1
ATOM 961 N N . LYS A 1 130 ? 25.018 2.659 -40.760 1.00 74.00 130 LYS A N 1
ATOM 962 C CA . LYS A 1 130 ? 25.289 3.703 -41.758 1.00 74.00 130 LYS A CA 1
ATOM 963 C C . LYS A 1 130 ? 25.911 3.039 -42.985 1.00 74.00 130 LYS A C 1
ATOM 965 O O . LYS A 1 130 ? 26.439 1.941 -42.880 1.00 74.00 130 LYS A O 1
ATOM 970 N N . LYS A 1 131 ? 25.864 3.714 -44.141 1.00 65.44 131 LYS A N 1
ATOM 971 C CA . LYS A 1 131 ? 26.303 3.200 -45.459 1.00 65.44 131 LYS A CA 1
ATOM 972 C C . LYS A 1 131 ? 27.647 2.436 -45.473 1.00 65.44 131 LYS A C 1
ATOM 974 O O . LYS A 1 131 ? 27.789 1.576 -46.330 1.00 65.44 131 LYS A O 1
ATOM 979 N N . ASP A 1 132 ? 28.557 2.706 -44.528 1.00 65.62 132 ASP A N 1
ATOM 980 C CA . ASP A 1 132 ? 29.893 2.091 -44.416 1.00 65.62 132 ASP A CA 1
ATOM 981 C C . ASP A 1 132 ? 30.159 1.344 -43.088 1.00 65.62 132 ASP A C 1
ATOM 983 O O . ASP A 1 132 ? 31.301 0.996 -42.791 1.00 65.62 132 ASP A O 1
ATOM 987 N N . SER A 1 133 ? 29.152 1.102 -42.241 1.00 73.38 133 SER A N 1
ATOM 988 C CA . SER A 1 133 ? 29.351 0.376 -40.974 1.00 73.38 133 SER A CA 1
ATOM 989 C C . SER A 1 133 ? 28.185 -0.571 -40.693 1.00 73.38 133 SER A C 1
ATOM 991 O O . SER A 1 133 ? 27.038 -0.108 -40.629 1.00 73.38 133 SER A O 1
ATOM 993 N N . PRO A 1 134 ? 28.446 -1.885 -40.541 1.00 80.00 134 PRO A N 1
ATOM 994 C CA . PRO A 1 134 ? 27.400 -2.848 -40.228 1.00 80.00 134 PRO A CA 1
ATOM 995 C C . PRO A 1 134 ? 26.754 -2.528 -38.865 1.00 80.00 134 PRO A C 1
ATOM 997 O O . PRO A 1 134 ? 27.387 -1.884 -38.028 1.00 80.00 134 PRO A O 1
ATOM 1000 N N . PRO A 1 135 ? 25.498 -2.950 -38.628 1.00 82.94 135 PRO A N 1
ATOM 1001 C CA . PRO A 1 135 ? 24.843 -2.786 -37.333 1.00 82.94 135 PRO A CA 1
ATOM 1002 C C . PRO A 1 135 ? 25.642 -3.488 -36.233 1.00 82.94 135 PRO A C 1
ATOM 1004 O O . PRO A 1 135 ? 25.925 -4.681 -36.336 1.00 82.94 135 PRO A O 1
ATOM 1007 N N . GLU A 1 136 ? 25.972 -2.762 -35.171 1.00 86.81 136 GLU A N 1
ATOM 1008 C CA . GLU A 1 136 ? 26.682 -3.298 -34.009 1.00 86.81 136 GLU A CA 1
ATOM 1009 C C . GLU A 1 136 ? 25.723 -3.420 -32.814 1.00 86.81 136 GLU A C 1
ATOM 1011 O O . GLU A 1 136 ? 24.887 -2.533 -32.599 1.00 86.81 136 GLU A O 1
ATOM 1016 N N . PRO A 1 137 ? 25.803 -4.506 -32.026 1.00 90.69 137 PRO A N 1
ATOM 1017 C CA . PRO A 1 137 ? 25.004 -4.655 -30.821 1.00 90.69 137 PRO A CA 1
ATOM 1018 C C . PRO A 1 137 ? 25.516 -3.721 -29.722 1.00 90.69 137 PRO A C 1
ATOM 1020 O O . PRO A 1 137 ? 26.721 -3.546 -29.552 1.00 90.69 137 PRO A O 1
ATOM 1023 N N . PHE A 1 138 ? 24.600 -3.142 -28.948 1.00 91.50 138 PHE A N 1
ATOM 1024 C CA . PHE A 1 138 ? 24.941 -2.373 -27.753 1.00 91.50 138 PHE A CA 1
ATOM 1025 C C . PHE A 1 138 ? 24.018 -2.717 -26.584 1.00 91.50 138 PHE A C 1
ATOM 1027 O O . PHE A 1 138 ? 22.828 -2.973 -26.777 1.00 91.50 138 PHE A O 1
ATOM 1034 N N . ASP A 1 139 ? 24.556 -2.646 -25.368 1.00 93.56 139 ASP A N 1
ATOM 1035 C CA . ASP A 1 139 ? 23.836 -2.932 -24.127 1.00 93.56 139 ASP A CA 1
ATOM 1036 C C . ASP A 1 139 ? 23.841 -1.695 -23.229 1.00 93.56 139 ASP A C 1
ATOM 1038 O O . ASP A 1 139 ? 24.856 -1.290 -22.661 1.00 93.56 139 ASP A O 1
ATOM 1042 N N . ALA A 1 140 ? 22.691 -1.030 -23.147 1.00 94.75 140 ALA A N 1
ATOM 1043 C CA . ALA A 1 140 ? 22.549 0.238 -22.452 1.00 94.75 140 ALA A CA 1
ATOM 1044 C C . ALA A 1 140 ? 21.863 0.043 -21.096 1.00 94.75 140 ALA A C 1
ATOM 1046 O O . ALA A 1 140 ? 20.658 -0.182 -21.048 1.00 94.75 140 ALA A O 1
ATOM 1047 N N . TRP A 1 141 ? 22.610 0.189 -19.997 1.00 96.62 141 TRP A N 1
ATOM 1048 C CA . TRP A 1 141 ? 22.034 0.214 -18.646 1.00 96.62 141 TRP A CA 1
ATOM 1049 C C . TRP A 1 141 ? 21.094 1.418 -18.466 1.00 96.62 141 TRP A C 1
ATOM 1051 O O . TRP A 1 141 ? 21.430 2.532 -18.881 1.00 96.62 141 TRP A O 1
ATOM 1061 N N . ILE A 1 142 ? 19.934 1.185 -17.848 1.00 96.38 142 ILE A N 1
ATOM 1062 C CA . ILE A 1 142 ? 18.852 2.160 -17.658 1.00 96.38 142 ILE A CA 1
ATOM 1063 C C . ILE A 1 142 ? 18.651 2.490 -16.183 1.00 96.38 142 ILE A C 1
ATOM 1065 O O . ILE A 1 142 ? 18.607 3.665 -15.827 1.00 96.38 142 ILE A O 1
ATOM 1069 N N . CYS A 1 143 ? 18.476 1.473 -15.344 1.00 96.25 143 CYS A N 1
ATOM 1070 C CA . CYS A 1 143 ? 18.218 1.635 -13.918 1.00 96.25 143 CYS A CA 1
ATOM 1071 C C . CYS A 1 143 ? 18.668 0.412 -13.119 1.00 96.25 143 CYS A C 1
ATOM 1073 O O . CYS A 1 143 ? 18.988 -0.623 -13.708 1.00 96.25 143 CYS A O 1
ATOM 1075 N N . SER A 1 144 ? 18.669 0.517 -11.787 1.00 96.06 144 SER A N 1
ATOM 1076 C CA . SER A 1 144 ? 18.830 -0.638 -10.896 1.00 96.06 144 SER A CA 1
ATOM 1077 C C . SER A 1 144 ? 17.722 -1.687 -11.139 1.00 96.06 144 SER A C 1
ATOM 1079 O O . SER A 1 144 ? 16.759 -1.402 -11.860 1.00 96.06 144 SER A O 1
ATOM 1081 N N . PRO A 1 145 ? 17.868 -2.931 -10.635 1.00 96.44 145 PRO A N 1
ATOM 1082 C CA . PRO A 1 145 ? 16.980 -4.036 -10.999 1.00 96.44 145 PRO A CA 1
ATOM 1083 C C . PRO A 1 145 ? 15.509 -3.696 -10.748 1.00 96.44 145 PRO A C 1
ATOM 1085 O O . PRO A 1 145 ? 15.136 -3.340 -9.627 1.00 96.44 145 PRO A O 1
ATOM 1088 N N . LEU A 1 146 ? 14.696 -3.798 -11.801 1.00 96.69 146 LEU A N 1
ATOM 1089 C CA . LEU A 1 146 ? 13.277 -3.459 -11.794 1.00 96.69 146 LEU A CA 1
ATOM 1090 C C . LEU A 1 146 ? 12.517 -4.438 -12.692 1.00 96.69 146 LEU A C 1
ATOM 1092 O O . LEU A 1 146 ? 12.699 -4.456 -13.910 1.00 96.69 146 LEU A O 1
ATOM 1096 N N . HIS A 1 147 ? 11.657 -5.237 -12.074 1.00 96.12 147 HIS A N 1
ATOM 1097 C CA . HIS A 1 147 ? 10.768 -6.202 -12.713 1.00 96.12 147 HIS A CA 1
ATOM 1098 C C . HIS A 1 147 ? 9.344 -5.665 -12.783 1.00 96.12 147 HIS A C 1
ATOM 1100 O O . HIS A 1 147 ? 8.938 -4.830 -11.972 1.00 96.12 147 HIS A O 1
ATOM 1106 N N . ILE A 1 148 ? 8.590 -6.167 -13.756 1.00 95.88 148 ILE A N 1
ATOM 1107 C CA . ILE A 1 148 ? 7.184 -5.837 -13.973 1.00 95.88 148 ILE A CA 1
ATOM 1108 C C . ILE A 1 148 ? 6.393 -7.132 -13.768 1.00 95.88 148 ILE A C 1
ATOM 1110 O O . ILE A 1 148 ? 6.275 -7.954 -14.675 1.00 95.88 148 ILE A O 1
ATOM 1114 N N . ASP A 1 149 ? 5.873 -7.332 -12.561 1.00 93.88 149 ASP A N 1
ATOM 1115 C CA . ASP A 1 149 ? 5.372 -8.641 -12.123 1.00 93.88 149 ASP A CA 1
ATOM 1116 C C . ASP A 1 149 ? 3.881 -8.855 -12.430 1.00 93.88 149 ASP A C 1
ATOM 1118 O O . ASP A 1 149 ? 3.404 -9.995 -12.480 1.00 93.88 149 ASP A O 1
ATOM 1122 N N . ALA A 1 150 ? 3.118 -7.769 -12.586 1.00 93.62 150 ALA A N 1
ATOM 1123 C CA . ALA A 1 150 ? 1.681 -7.819 -12.838 1.00 93.62 150 ALA A CA 1
ATOM 1124 C C . ALA A 1 150 ? 1.133 -6.528 -13.458 1.00 93.62 150 ALA A C 1
ATOM 1126 O O . ALA A 1 150 ? 1.738 -5.456 -13.376 1.00 93.62 150 ALA A O 1
ATOM 1127 N N . VAL A 1 151 ? -0.061 -6.640 -14.036 1.00 92.81 151 VAL A N 1
ATOM 1128 C CA . VAL A 1 151 ? -0.931 -5.502 -14.342 1.00 92.81 151 VAL A CA 1
ATOM 1129 C C . VAL A 1 151 ? -1.810 -5.250 -13.126 1.00 92.81 151 VAL A C 1
ATOM 1131 O O . VAL A 1 151 ? -2.416 -6.185 -12.605 1.00 92.81 151 VAL A O 1
ATOM 1134 N N . THR A 1 152 ? -1.891 -4.001 -12.683 1.00 91.88 152 THR A N 1
ATOM 1135 C CA . THR A 1 152 ? -2.783 -3.613 -11.588 1.00 91.88 152 THR A CA 1
ATOM 1136 C C . THR A 1 152 ? -4.000 -2.860 -12.112 1.00 91.88 152 THR A C 1
ATOM 1138 O O . THR A 1 152 ? -3.914 -2.185 -13.141 1.00 91.88 152 THR A O 1
ATOM 1141 N N . PHE A 1 153 ? -5.136 -2.996 -11.432 1.00 90.25 153 PHE A N 1
ATOM 1142 C CA . PHE A 1 153 ? -6.375 -2.284 -11.750 1.00 90.25 153 PHE A CA 1
ATOM 1143 C C . PHE A 1 153 ? -7.193 -2.026 -10.481 1.00 90.25 153 PHE A C 1
ATOM 1145 O O . PHE A 1 153 ? -7.119 -2.808 -9.535 1.00 90.25 153 PHE A O 1
ATOM 1152 N N . ASP A 1 154 ? -7.956 -0.938 -10.441 1.00 85.56 154 ASP A N 1
ATOM 1153 C CA . ASP A 1 154 ? -8.876 -0.656 -9.335 1.00 85.56 154 ASP A CA 1
ATOM 1154 C C . ASP A 1 154 ? -10.202 -1.430 -9.461 1.00 85.56 154 ASP A C 1
ATOM 1156 O O . ASP A 1 154 ? -10.520 -2.021 -10.495 1.00 85.56 154 ASP A O 1
ATOM 1160 N N . GLY A 1 155 ? -11.023 -1.408 -8.408 1.00 78.62 155 GLY A N 1
ATOM 1161 C CA . GLY A 1 155 ? -12.291 -2.145 -8.392 1.00 78.62 155 GLY A CA 1
ATOM 1162 C C . GLY A 1 155 ? -13.312 -1.720 -9.449 1.00 78.62 155 GLY A C 1
ATOM 1163 O O . GLY A 1 155 ? -14.189 -2.512 -9.784 1.00 78.62 155 GLY A O 1
ATOM 1164 N N . GLN A 1 156 ? -13.182 -0.512 -10.007 1.00 79.94 156 GLN A N 1
ATOM 1165 C CA . GLN A 1 156 ? -14.043 -0.007 -11.083 1.00 79.94 156 GLN A CA 1
ATOM 1166 C C . GLN A 1 156 ? -13.423 -0.175 -12.479 1.00 79.94 156 GLN A C 1
ATOM 1168 O O . GLN A 1 156 ? -14.065 0.158 -13.471 1.00 79.94 156 GLN A O 1
ATOM 1173 N N . SER A 1 157 ? -12.197 -0.703 -12.574 1.00 81.94 157 SER A N 1
ATOM 1174 C CA . SER A 1 157 ? -11.409 -0.772 -13.813 1.00 81.94 157 SER A CA 1
ATOM 1175 C C . SER A 1 157 ? -11.256 0.580 -14.528 1.00 81.94 157 SER A C 1
ATOM 1177 O O . SER A 1 157 ? -11.150 0.631 -15.752 1.00 81.94 157 SER A O 1
ATOM 1179 N N . ASN A 1 158 ? -11.243 1.675 -13.769 1.00 83.38 158 ASN A N 1
ATOM 1180 C CA . ASN A 1 158 ? -11.014 3.027 -14.277 1.00 83.38 158 ASN A CA 1
ATOM 1181 C C . ASN A 1 158 ? -9.535 3.409 -14.202 1.00 83.38 158 ASN A C 1
ATOM 1183 O O . ASN A 1 158 ? -9.054 4.167 -15.042 1.00 83.38 158 ASN A O 1
ATOM 1187 N N . ASN A 1 159 ? -8.808 2.858 -13.228 1.00 84.62 159 ASN A N 1
ATOM 1188 C CA . ASN A 1 159 ? -7.390 3.124 -13.025 1.00 84.62 159 ASN A CA 1
ATOM 1189 C C . ASN A 1 159 ? -6.575 1.852 -13.241 1.00 84.62 159 ASN A C 1
ATOM 1191 O O . ASN A 1 159 ? -6.846 0.824 -12.625 1.00 84.62 159 ASN A O 1
ATOM 1195 N N . PHE A 1 160 ? -5.555 1.940 -14.098 1.00 90.50 160 PHE A N 1
ATOM 1196 C CA . PHE A 1 160 ? -4.634 0.845 -14.399 1.00 90.50 160 PHE A CA 1
ATOM 1197 C C . PHE A 1 160 ? -3.195 1.209 -14.040 1.00 90.50 160 PHE A C 1
ATOM 1199 O O . PHE A 1 160 ? -2.773 2.365 -14.123 1.00 90.50 160 PHE A O 1
ATOM 1206 N N . GLY A 1 161 ? -2.418 0.189 -13.699 1.00 91.88 161 GLY A N 1
ATOM 1207 C CA . GLY A 1 161 ? -1.033 0.319 -13.272 1.00 91.88 161 GLY A CA 1
ATOM 1208 C C . GLY A 1 161 ? -0.157 -0.868 -13.669 1.00 91.88 161 GLY A C 1
ATOM 1209 O O . GLY A 1 161 ? -0.534 -1.753 -14.455 1.00 91.88 161 GLY A O 1
ATOM 1210 N N . ARG A 1 162 ? 1.048 -0.882 -13.105 1.00 93.56 162 ARG A N 1
ATOM 1211 C CA . ARG A 1 162 ? 1.961 -2.027 -13.100 1.00 93.56 162 ARG A CA 1
ATOM 1212 C C . ARG A 1 162 ? 2.422 -2.297 -11.680 1.00 93.56 162 ARG A C 1
ATOM 1214 O O . ARG A 1 162 ? 2.826 -1.369 -10.989 1.00 93.56 162 ARG A O 1
ATOM 1221 N N . LEU A 1 163 ? 2.435 -3.563 -11.273 1.00 93.88 163 LEU A N 1
ATOM 1222 C CA . LEU A 1 163 ? 3.157 -3.948 -10.067 1.00 93.88 163 LEU A CA 1
ATOM 1223 C C . LEU A 1 163 ? 4.642 -4.036 -10.410 1.00 93.88 163 LEU A C 1
ATOM 1225 O O . LEU A 1 163 ? 5.061 -4.928 -11.152 1.00 93.88 163 LEU A O 1
ATOM 1229 N N . LEU A 1 164 ? 5.415 -3.092 -9.890 1.00 94.94 164 LEU A N 1
ATOM 1230 C CA . LEU A 1 164 ? 6.858 -3.053 -10.048 1.00 94.94 164 LEU A CA 1
ATOM 1231 C C . LEU A 1 164 ? 7.513 -3.696 -8.839 1.00 94.94 164 LEU A C 1
ATOM 1233 O O . LEU A 1 164 ? 7.163 -3.370 -7.708 1.00 94.94 164 LEU A O 1
ATOM 1237 N N . ARG A 1 165 ? 8.505 -4.548 -9.080 1.00 94.94 165 ARG A N 1
ATOM 1238 C CA . ARG A 1 165 ? 9.348 -5.124 -8.034 1.00 94.94 165 ARG A CA 1
ATOM 1239 C C . ARG A 1 165 ? 10.788 -4.714 -8.275 1.00 94.94 165 ARG A C 1
ATOM 1241 O O . ARG A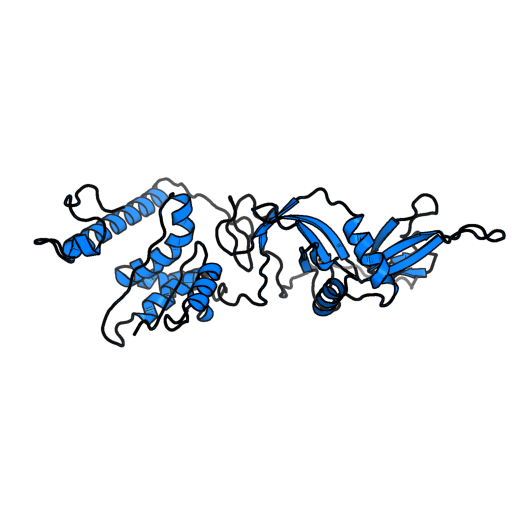 1 165 ? 11.369 -5.049 -9.303 1.00 94.94 165 ARG A O 1
ATOM 1248 N N . PHE A 1 166 ? 11.370 -3.977 -7.342 1.00 95.25 166 PHE A N 1
ATOM 1249 C CA . PHE A 1 166 ? 12.707 -3.410 -7.497 1.00 95.25 166 PHE A CA 1
ATOM 1250 C C . PHE A 1 166 ? 13.511 -3.492 -6.207 1.00 95.25 166 PHE A C 1
ATOM 1252 O O . PHE A 1 166 ? 12.969 -3.669 -5.115 1.00 95.25 166 PHE A O 1
ATOM 1259 N N . LYS A 1 167 ? 14.830 -3.363 -6.339 1.00 88.81 167 LYS A N 1
ATOM 1260 C CA . LYS A 1 167 ? 15.753 -3.346 -5.204 1.00 88.81 167 LYS A CA 1
ATOM 1261 C C . LYS A 1 167 ? 16.279 -1.921 -4.988 1.00 88.81 167 LYS A C 1
ATOM 1263 O O . LYS A 1 167 ? 17.019 -1.431 -5.846 1.00 88.81 167 LYS A O 1
ATOM 1268 N N . PRO A 1 168 ? 15.915 -1.256 -3.876 1.00 90.50 168 PRO A N 1
ATOM 1269 C CA . PRO A 1 168 ? 16.509 0.021 -3.495 1.00 90.50 168 PRO A CA 1
ATOM 1270 C C . PRO A 1 168 ? 18.021 -0.104 -3.258 1.00 90.50 168 PRO A C 1
ATOM 1272 O O . PRO A 1 168 ? 18.508 -1.188 -2.925 1.00 90.50 168 PRO A O 1
ATOM 1275 N N . THR A 1 169 ? 18.758 1.010 -3.339 1.00 86.38 169 THR A N 1
ATOM 1276 C CA . THR A 1 169 ? 20.198 1.070 -3.010 1.00 86.38 169 THR A CA 1
ATOM 1277 C C . THR A 1 169 ? 20.491 0.534 -1.605 1.00 86.38 169 THR A C 1
ATOM 1279 O O . THR A 1 169 ? 21.530 -0.085 -1.373 1.00 86.38 169 THR A O 1
ATOM 1282 N N . VAL A 1 170 ? 19.564 0.739 -0.665 1.00 86.25 170 VAL A N 1
ATOM 1283 C CA . VAL A 1 170 ? 19.647 0.226 0.704 1.00 86.25 170 VAL A CA 1
ATOM 1284 C C . VAL A 1 170 ? 18.356 -0.497 1.057 1.00 86.25 170 VAL A C 1
ATOM 1286 O O . VAL A 1 170 ? 17.272 0.069 0.960 1.00 86.25 170 VAL A O 1
ATOM 1289 N N . GLY A 1 171 ? 18.482 -1.734 1.532 1.00 83.12 171 GLY A N 1
ATOM 1290 C CA . GLY A 1 171 ? 17.365 -2.507 2.062 1.00 83.12 171 GLY A CA 1
ATOM 1291 C C . GLY A 1 171 ? 17.036 -3.745 1.238 1.00 83.12 171 GLY A C 1
ATOM 1292 O O . GLY A 1 171 ? 17.887 -4.335 0.570 1.00 83.12 171 GLY A O 1
ATOM 1293 N N . LYS A 1 172 ? 15.787 -4.185 1.372 1.00 88.94 172 LYS A N 1
ATOM 1294 C CA . LYS A 1 172 ? 15.257 -5.391 0.736 1.00 88.94 172 LYS A CA 1
ATOM 1295 C C . LYS A 1 172 ? 14.502 -5.026 -0.541 1.00 88.94 172 LYS A C 1
ATOM 1297 O O . LYS A 1 172 ? 14.169 -3.864 -0.756 1.00 88.94 172 LYS A O 1
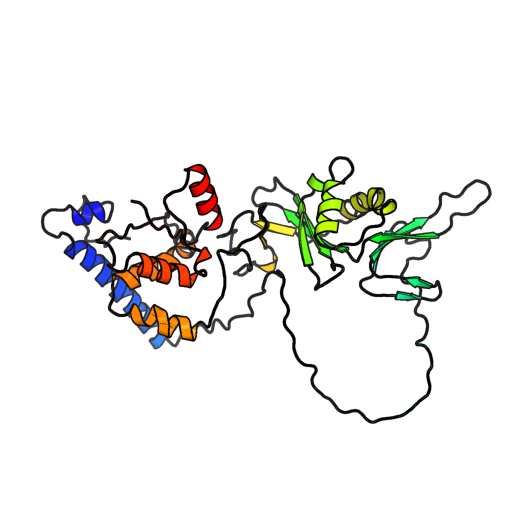ATOM 1302 N N . TRP A 1 173 ? 14.222 -6.034 -1.363 1.00 91.88 173 TRP A N 1
ATOM 1303 C CA . TRP A 1 173 ? 13.290 -5.902 -2.479 1.00 91.88 173 TRP A CA 1
ATOM 1304 C C . TRP A 1 173 ? 11.965 -5.299 -2.013 1.00 91.88 173 TRP A C 1
ATOM 1306 O O . TRP A 1 173 ? 11.469 -5.635 -0.936 1.00 91.88 173 TRP A O 1
ATOM 1316 N N . ARG A 1 174 ? 11.424 -4.405 -2.834 1.00 89.12 174 ARG A N 1
ATOM 1317 C CA . ARG A 1 174 ? 10.175 -3.696 -2.595 1.00 89.12 174 ARG A CA 1
ATOM 1318 C C . ARG A 1 174 ? 9.257 -3.875 -3.792 1.00 89.12 174 ARG A C 1
ATOM 1320 O O . ARG A 1 174 ? 9.719 -3.894 -4.933 1.00 89.12 174 ARG A O 1
ATOM 1327 N N . GLU A 1 175 ? 7.968 -3.961 -3.507 1.00 90.31 175 GLU A N 1
ATOM 1328 C CA . GLU A 1 175 ? 6.910 -3.919 -4.505 1.00 90.31 175 GLU A CA 1
ATOM 1329 C C . GLU A 1 175 ? 6.186 -2.571 -4.455 1.00 90.31 175 GLU A C 1
ATOM 1331 O O . GLU A 1 175 ? 6.059 -1.948 -3.398 1.00 90.31 175 GLU A O 1
ATOM 1336 N N . TRP A 1 176 ? 5.738 -2.098 -5.614 1.00 90.94 176 TRP A N 1
ATOM 1337 C CA . TRP A 1 176 ? 4.967 -0.869 -5.739 1.00 90.94 176 TRP A CA 1
ATOM 1338 C C . TRP A 1 176 ? 3.984 -0.967 -6.901 1.00 90.94 176 TRP A C 1
ATOM 1340 O O . TRP A 1 176 ? 4.376 -1.227 -8.040 1.00 90.94 176 TRP A O 1
ATOM 1350 N N . ALA A 1 177 ? 2.704 -0.732 -6.618 1.00 90.88 177 ALA A N 1
ATOM 1351 C CA . ALA A 1 177 ? 1.681 -0.569 -7.638 1.00 90.88 177 ALA A CA 1
ATOM 1352 C C . ALA A 1 177 ? 1.814 0.823 -8.276 1.00 90.88 177 ALA A C 1
ATOM 1354 O O . ALA A 1 177 ? 1.308 1.816 -7.762 1.00 90.88 177 ALA A O 1
ATOM 1355 N N . MET A 1 178 ? 2.534 0.894 -9.391 1.00 92.75 178 MET A N 1
ATOM 1356 C CA . MET A 1 178 ? 2.798 2.125 -10.127 1.00 92.75 178 MET A CA 1
ATOM 1357 C C . MET A 1 178 ? 1.583 2.520 -10.985 1.00 92.75 178 MET A C 1
ATOM 1359 O O . MET A 1 178 ? 1.202 1.739 -11.864 1.00 92.75 178 MET A O 1
ATOM 1363 N N . PRO A 1 179 ? 0.988 3.714 -10.789 1.00 91.38 179 PRO A N 1
ATOM 1364 C CA . PRO A 1 179 ? -0.073 4.228 -11.656 1.00 91.38 179 PRO A CA 1
ATOM 1365 C C . PRO A 1 179 ? 0.437 4.527 -13.069 1.00 91.38 179 PRO A C 1
ATOM 1367 O O . PRO A 1 179 ? 1.400 5.279 -13.237 1.00 91.38 179 PRO A O 1
ATOM 1370 N N . MET A 1 180 ? -0.244 4.022 -14.105 1.00 91.94 180 MET A N 1
ATOM 1371 C CA . MET A 1 180 ? 0.158 4.279 -15.499 1.00 91.94 180 MET A CA 1
ATOM 1372 C C . MET A 1 180 ? 0.113 5.768 -15.871 1.00 91.94 180 MET A C 1
ATOM 1374 O O . MET A 1 180 ? 0.832 6.188 -16.773 1.00 91.94 180 MET A O 1
ATOM 1378 N N . GLU A 1 181 ? -0.690 6.582 -15.180 1.00 92.56 181 GLU A N 1
ATOM 1379 C CA . GLU A 1 181 ? -0.747 8.037 -15.379 1.00 92.56 181 GLU A CA 1
ATOM 1380 C C . GLU A 1 181 ? 0.598 8.741 -15.138 1.00 92.56 181 GLU A C 1
ATOM 1382 O O . GLU A 1 181 ? 0.877 9.752 -15.780 1.00 92.56 181 GLU A O 1
ATOM 1387 N N . LEU A 1 182 ? 1.488 8.169 -14.315 1.00 92.88 182 LEU A N 1
ATOM 1388 C CA . LEU A 1 182 ? 2.825 8.723 -14.070 1.00 92.88 182 LEU A CA 1
ATOM 1389 C C . LEU A 1 182 ? 3.734 8.680 -15.309 1.00 92.88 182 LEU A C 1
ATOM 1391 O O . LEU A 1 182 ? 4.786 9.326 -15.332 1.00 92.88 182 LEU A O 1
ATOM 1395 N N . LEU A 1 183 ? 3.345 7.923 -16.341 1.00 92.81 183 LEU A N 1
ATOM 1396 C CA . LEU A 1 183 ? 4.016 7.887 -17.640 1.00 92.81 183 LEU A CA 1
ATOM 1397 C C . LEU A 1 183 ? 3.624 9.057 -18.551 1.00 92.81 183 LEU A C 1
ATOM 1399 O O . LEU A 1 183 ? 4.232 9.215 -19.611 1.00 92.81 183 LEU A O 1
ATOM 1403 N N . ALA A 1 184 ? 2.62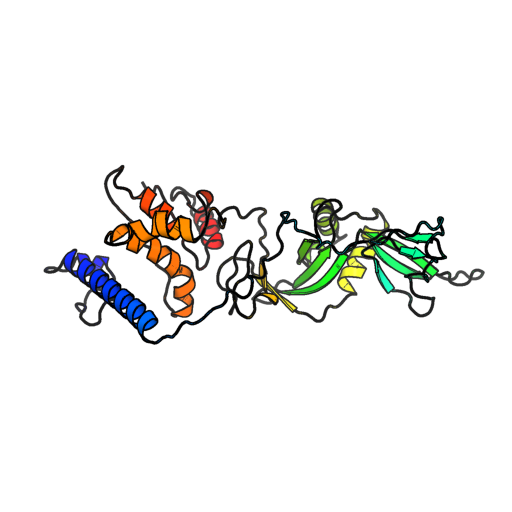9 9.866 -18.176 1.00 91.69 184 ALA A N 1
ATOM 1404 C CA . ALA A 1 184 ? 2.209 11.015 -18.964 1.00 91.69 184 ALA A CA 1
ATOM 1405 C C . ALA A 1 184 ? 3.343 12.043 -19.148 1.00 91.69 184 ALA A C 1
ATOM 1407 O O . ALA A 1 184 ? 4.262 12.178 -18.333 1.00 91.69 184 ALA A O 1
ATOM 1408 N N . GLY A 1 185 ? 3.266 12.803 -20.243 1.00 90.94 185 GLY A N 1
ATOM 1409 C CA . GLY A 1 185 ? 4.255 13.828 -20.568 1.00 90.94 185 GLY A CA 1
ATOM 1410 C C . GLY A 1 185 ? 5.647 13.236 -20.794 1.00 90.94 185 GLY A C 1
ATOM 1411 O O . GLY A 1 185 ? 5.841 12.409 -21.681 1.00 90.94 185 GLY A O 1
ATOM 1412 N N . ASP A 1 186 ? 6.632 13.692 -20.018 1.00 89.88 186 ASP A N 1
ATOM 1413 C CA . ASP A 1 186 ? 8.014 13.216 -20.103 1.00 89.88 186 ASP A CA 1
ATOM 1414 C C . ASP A 1 186 ? 8.382 12.192 -19.014 1.00 89.88 186 ASP A C 1
ATOM 1416 O O . ASP A 1 186 ? 9.562 11.846 -18.886 1.00 89.88 186 ASP A O 1
ATOM 1420 N N . GLY A 1 187 ? 7.416 11.737 -18.207 1.00 91.94 187 GLY A N 1
ATOM 1421 C CA . GLY A 1 187 ? 7.613 10.771 -17.124 1.00 91.94 187 GLY A CA 1
ATOM 1422 C C . GLY A 1 187 ? 8.508 11.259 -15.977 1.00 91.94 187 GLY A C 1
ATOM 1423 O O . GLY A 1 187 ? 9.130 10.439 -15.299 1.00 91.94 187 GLY A O 1
ATOM 1424 N N . ALA A 1 188 ? 8.660 12.576 -15.778 1.00 94.31 188 ALA A N 1
ATOM 1425 C CA . ALA A 1 188 ? 9.472 13.116 -14.685 1.00 94.31 188 ALA A CA 1
ATOM 1426 C C . ALA A 1 188 ? 8.956 12.706 -13.300 1.00 94.31 188 ALA A C 1
ATOM 1428 O O . ALA A 1 188 ? 9.769 12.364 -12.443 1.00 94.31 188 ALA A O 1
ATOM 1429 N N . GLN A 1 189 ? 7.634 12.678 -13.105 1.00 93.69 189 GLN A N 1
ATOM 1430 C CA . GLN A 1 189 ? 7.023 12.289 -11.833 1.00 93.69 189 GLN A CA 1
ATOM 1431 C C . GLN A 1 189 ? 7.349 10.832 -11.478 1.00 93.69 189 GLN A C 1
ATOM 1433 O O . GLN A 1 189 ? 7.868 10.578 -10.396 1.00 93.69 189 GLN A O 1
ATOM 1438 N N . LEU A 1 190 ? 7.180 9.899 -12.426 1.00 94.50 190 LEU A N 1
ATOM 1439 C CA . LEU A 1 190 ? 7.587 8.499 -12.260 1.00 94.50 190 LEU A CA 1
ATOM 1440 C C . LEU A 1 190 ? 9.051 8.370 -11.818 1.00 94.50 190 LEU A C 1
ATOM 1442 O O . LEU A 1 190 ? 9.365 7.627 -10.890 1.00 94.50 190 LEU A O 1
ATOM 1446 N N . ARG A 1 191 ? 9.965 9.076 -12.495 1.00 95.62 191 ARG A N 1
ATOM 1447 C CA . ARG A 1 191 ? 11.393 9.025 -12.149 1.00 95.62 191 ARG A CA 1
ATOM 1448 C C . ARG A 1 191 ? 11.660 9.599 -10.760 1.00 95.62 191 ARG A C 1
ATOM 1450 O O . ARG A 1 191 ? 12.497 9.050 -10.054 1.00 95.62 191 ARG A O 1
ATOM 1457 N N . GLY A 1 192 ? 10.962 10.667 -10.375 1.00 95.31 192 GLY A N 1
ATOM 1458 C CA . GLY A 1 192 ? 11.043 11.257 -9.039 1.00 95.31 192 GLY A CA 1
ATOM 1459 C C . GLY A 1 192 ? 10.655 10.266 -7.941 1.00 95.31 192 GLY A C 1
ATOM 1460 O O . GLY A 1 192 ? 11.426 10.081 -7.004 1.00 95.31 192 GLY A O 1
ATOM 1461 N N . GLU A 1 193 ? 9.527 9.570 -8.105 1.00 94.00 193 GLU A N 1
ATOM 1462 C CA . GLU A 1 193 ? 9.061 8.545 -7.157 1.00 94.00 193 GLU A CA 1
ATOM 1463 C C . GLU A 1 193 ? 10.047 7.376 -7.042 1.00 94.00 193 GLU A C 1
ATOM 1465 O O . GLU A 1 193 ? 10.431 6.974 -5.944 1.00 94.00 193 GLU A O 1
ATOM 1470 N N . LEU A 1 194 ? 10.531 6.854 -8.174 1.00 94.88 194 LEU A N 1
ATOM 1471 C CA . LEU A 1 194 ? 11.520 5.772 -8.175 1.00 94.88 194 LEU A CA 1
ATOM 1472 C C . LEU A 1 194 ? 12.819 6.189 -7.465 1.00 94.88 194 LEU A C 1
ATOM 1474 O O . LEU A 1 194 ? 13.338 5.425 -6.652 1.00 94.88 194 LEU A O 1
ATOM 1478 N N . LEU A 1 195 ? 13.311 7.409 -7.711 1.00 95.31 195 LEU A N 1
ATOM 1479 C CA . LEU A 1 195 ? 14.481 7.958 -7.016 1.00 95.31 195 LEU A CA 1
ATOM 1480 C C . LEU A 1 195 ? 14.231 8.106 -5.509 1.00 95.31 195 LEU A C 1
ATOM 1482 O O . LEU A 1 195 ? 15.096 7.737 -4.716 1.00 95.31 195 LEU A O 1
ATOM 1486 N N . ALA A 1 196 ? 13.054 8.593 -5.103 1.00 93.12 196 ALA A N 1
ATOM 1487 C CA . ALA A 1 196 ? 12.676 8.718 -3.694 1.00 93.12 196 ALA A CA 1
ATOM 1488 C C . ALA A 1 196 ? 12.623 7.353 -2.984 1.00 93.12 196 ALA A C 1
ATOM 1490 O O . ALA A 1 196 ? 12.994 7.240 -1.817 1.00 93.12 196 ALA A O 1
ATOM 1491 N N . MET A 1 197 ? 12.235 6.297 -3.704 1.00 92.50 197 MET A N 1
ATOM 1492 C CA . MET A 1 197 ? 12.250 4.916 -3.214 1.00 92.50 197 MET A CA 1
ATOM 1493 C C . MET A 1 197 ? 13.618 4.222 -3.333 1.00 92.50 197 MET A C 1
ATOM 1495 O O . MET A 1 197 ? 13.726 3.039 -3.007 1.00 92.50 197 MET A O 1
ATOM 1499 N N . GLY A 1 198 ? 14.662 4.936 -3.769 1.00 94.19 198 GLY A N 1
ATOM 1500 C CA . GLY A 1 198 ? 16.040 4.447 -3.812 1.00 94.19 198 GLY A CA 1
ATOM 1501 C C . GLY A 1 198 ? 16.405 3.645 -5.063 1.00 94.19 198 GLY A C 1
ATOM 1502 O O . GLY A 1 198 ? 17.361 2.876 -5.021 1.00 94.19 198 GLY A O 1
ATOM 1503 N N . VAL A 1 199 ? 15.658 3.779 -6.160 1.00 95.62 199 VAL A N 1
ATOM 1504 C CA . VAL A 1 199 ? 16.024 3.206 -7.464 1.00 95.62 199 VAL A CA 1
ATOM 1505 C C . VAL A 1 199 ? 17.048 4.109 -8.142 1.00 95.62 199 VAL A C 1
ATOM 1507 O O . VAL A 1 199 ? 16.834 5.311 -8.292 1.00 95.62 199 VAL A O 1
ATOM 1510 N N . GLU A 1 200 ? 18.152 3.533 -8.608 1.00 95.56 200 GLU A N 1
ATOM 1511 C CA . GLU A 1 200 ? 19.169 4.277 -9.354 1.00 95.56 200 GLU A CA 1
ATOM 1512 C C . GLU A 1 200 ? 18.779 4.363 -10.828 1.00 95.56 200 GLU A C 1
ATOM 1514 O O . GLU A 1 200 ? 18.388 3.359 -11.418 1.00 95.56 200 GLU A O 1
ATOM 1519 N N . LEU A 1 201 ? 18.922 5.538 -11.444 1.00 96.44 201 LEU A N 1
ATOM 1520 C CA . LEU A 1 201 ? 18.539 5.787 -12.836 1.00 96.44 201 LEU A CA 1
ATOM 1521 C C . LEU A 1 201 ? 19.706 6.374 -13.637 1.00 96.44 201 LEU A C 1
ATOM 1523 O O . LEU A 1 201 ? 20.458 7.212 -13.138 1.00 96.44 201 LEU A O 1
ATOM 1527 N N . ASP A 1 202 ? 19.818 6.001 -14.911 1.00 96.25 202 ASP A N 1
ATOM 1528 C CA . ASP A 1 202 ? 20.666 6.707 -15.869 1.00 96.25 202 ASP A CA 1
ATOM 1529 C C . ASP A 1 202 ? 19.967 8.013 -16.277 1.00 96.25 202 ASP A C 1
ATOM 1531 O O . ASP A 1 202 ? 18.857 7.968 -16.818 1.00 96.25 202 ASP A O 1
ATOM 1535 N N . PRO A 1 203 ? 20.585 9.185 -16.061 1.00 90.38 203 PRO A N 1
ATOM 1536 C CA . PRO A 1 203 ? 19.911 10.472 -16.224 1.00 90.38 203 PRO A CA 1
ATOM 1537 C C . PRO A 1 203 ? 19.463 10.754 -17.665 1.00 90.38 203 PRO A C 1
ATOM 1539 O O . PRO A 1 203 ? 18.520 11.518 -17.875 1.00 90.38 203 PRO A O 1
ATOM 1542 N N . TYR A 1 204 ? 20.102 10.133 -18.660 1.00 92.31 204 TYR A N 1
ATOM 1543 C CA . TYR A 1 204 ? 19.800 10.360 -20.072 1.00 92.31 204 TYR A CA 1
ATOM 1544 C C . TYR A 1 204 ? 18.953 9.227 -20.647 1.00 92.31 204 TYR A C 1
ATOM 1546 O O . TYR A 1 204 ? 17.908 9.465 -21.256 1.00 92.31 204 TYR A O 1
ATOM 1554 N N . LYS A 1 205 ? 19.382 7.982 -20.430 1.00 94.12 205 LYS A N 1
ATOM 1555 C CA . LYS A 1 205 ? 18.747 6.794 -21.002 1.00 94.12 205 LYS A CA 1
ATOM 1556 C C . LYS A 1 205 ? 17.433 6.470 -20.311 1.00 94.12 205 LYS A C 1
ATOM 1558 O O . LYS A 1 205 ? 16.487 6.130 -21.012 1.00 94.12 205 LYS A O 1
ATOM 1563 N N . ALA A 1 206 ? 17.320 6.626 -18.988 1.00 93.69 206 ALA A N 1
ATOM 1564 C CA . ALA A 1 206 ? 16.072 6.327 -18.281 1.00 93.69 206 ALA A CA 1
ATOM 1565 C C . ALA A 1 206 ? 14.928 7.247 -18.697 1.00 93.69 206 ALA A C 1
ATOM 1567 O O . ALA A 1 206 ? 13.788 6.799 -18.779 1.00 93.69 206 ALA A O 1
ATOM 1568 N N . ARG A 1 207 ? 15.223 8.504 -19.049 1.00 93.38 207 ARG A N 1
ATOM 1569 C CA . ARG A 1 207 ? 14.212 9.423 -19.585 1.00 93.38 207 ARG A CA 1
ATOM 1570 C C . ARG A 1 207 ? 13.537 8.873 -20.842 1.00 93.38 207 ARG A C 1
ATOM 1572 O O . ARG A 1 207 ? 12.338 9.057 -21.008 1.00 93.38 207 ARG A O 1
ATOM 1579 N N . GLN A 1 208 ? 14.304 8.227 -21.717 1.00 92.00 208 GLN A N 1
ATOM 1580 C CA . GLN A 1 208 ? 13.799 7.701 -22.984 1.00 92.00 208 GLN A CA 1
ATOM 1581 C C . GLN A 1 208 ? 13.321 6.257 -22.855 1.00 92.00 208 GLN A C 1
ATOM 1583 O O . GLN A 1 208 ? 12.251 5.933 -23.334 1.00 92.00 208 GLN A O 1
ATOM 1588 N N . GLN A 1 209 ? 14.093 5.379 -22.222 1.00 94.88 209 GLN A N 1
ATOM 1589 C CA . GLN A 1 209 ? 13.864 3.936 -22.277 1.00 94.88 209 GLN A CA 1
ATOM 1590 C C . GLN A 1 209 ? 12.909 3.416 -21.205 1.00 94.88 209 GLN A C 1
ATOM 1592 O O . GLN A 1 209 ? 12.234 2.421 -21.444 1.00 94.88 209 GLN A O 1
ATOM 1597 N N . LEU A 1 210 ? 12.818 4.066 -20.042 1.00 94.12 210 LEU A N 1
ATOM 1598 C CA . LEU A 1 210 ? 11.996 3.558 -18.944 1.00 94.12 210 LEU A CA 1
ATOM 1599 C C . LEU A 1 210 ? 10.493 3.543 -19.292 1.00 94.12 210 LEU A C 1
ATOM 1601 O O . LEU A 1 210 ? 9.864 2.506 -19.084 1.00 94.12 210 LEU A O 1
ATOM 1605 N N . PRO A 1 211 ? 9.909 4.600 -19.901 1.00 94.00 211 PRO A N 1
ATOM 1606 C CA . PRO A 1 211 ? 8.515 4.547 -20.339 1.00 94.00 211 PRO A CA 1
ATOM 1607 C C . PRO A 1 211 ? 8.246 3.481 -21.406 1.00 94.00 211 PRO A C 1
ATOM 1609 O O . PRO A 1 211 ? 7.153 2.921 -21.442 1.00 94.00 211 PRO A O 1
ATOM 1612 N N . HIS A 1 212 ? 9.228 3.193 -22.267 1.00 93.31 212 HIS A N 1
ATOM 1613 C CA . HIS A 1 212 ? 9.115 2.136 -23.272 1.00 93.31 212 HIS A CA 1
ATOM 1614 C C . HIS A 1 212 ? 9.174 0.748 -22.634 1.00 93.31 212 HIS A C 1
ATOM 1616 O O . HIS A 1 212 ? 8.336 -0.089 -22.949 1.00 93.31 212 HIS A O 1
ATOM 1622 N N . TYR A 1 213 ? 10.105 0.518 -21.705 1.00 94.50 213 TYR A N 1
ATOM 1623 C CA . TYR A 1 213 ? 10.206 -0.735 -20.957 1.00 94.50 213 TYR A CA 1
ATOM 1624 C C . TYR A 1 213 ? 8.884 -1.077 -20.257 1.00 94.50 213 TYR A C 1
ATOM 1626 O O . TYR A 1 213 ? 8.349 -2.169 -20.429 1.00 94.50 213 TYR A O 1
ATOM 1634 N N . LEU A 1 214 ? 8.307 -0.102 -19.550 1.00 94.00 214 LEU A N 1
ATOM 1635 C CA . LEU A 1 214 ? 7.078 -0.278 -18.772 1.00 94.00 214 LEU A CA 1
ATOM 1636 C C . LEU A 1 214 ? 5.821 -0.504 -19.628 1.00 94.00 214 LEU A C 1
ATOM 1638 O O . LEU A 1 214 ? 4.873 -1.144 -19.170 1.00 94.00 214 LEU A O 1
ATOM 1642 N N . GLN A 1 215 ? 5.796 0.024 -20.856 1.00 90.94 215 GLN A N 1
ATOM 1643 C CA . GLN A 1 215 ? 4.662 -0.123 -21.775 1.00 90.94 215 GLN A CA 1
ATOM 1644 C C . GLN A 1 215 ? 4.764 -1.346 -22.686 1.00 90.94 215 GLN A C 1
ATOM 1646 O O . GLN A 1 215 ? 3.728 -1.914 -23.019 1.00 90.94 215 GLN A O 1
ATOM 1651 N N . ASN A 1 216 ? 5.978 -1.739 -23.083 1.00 88.50 216 ASN A N 1
ATOM 1652 C CA . ASN A 1 216 ? 6.207 -2.863 -23.994 1.00 88.50 216 ASN A CA 1
ATOM 1653 C C . ASN A 1 216 ? 6.131 -4.222 -23.292 1.00 88.50 216 ASN A C 1
ATOM 1655 O O . ASN A 1 216 ? 5.865 -5.233 -23.939 1.00 88.50 216 ASN A O 1
ATOM 1659 N N . GLU A 1 217 ? 6.384 -4.264 -21.985 1.00 82.88 217 GLU A N 1
ATOM 1660 C CA . GLU A 1 217 ? 6.178 -5.472 -21.195 1.00 82.88 217 GLU A CA 1
ATOM 1661 C C . GLU A 1 217 ? 4.703 -5.601 -20.795 1.00 82.88 217 GLU A C 1
ATOM 1663 O O . GLU A 1 217 ? 4.092 -4.702 -20.203 1.00 82.88 217 GLU A O 1
ATOM 1668 N N . HIS A 1 218 ? 4.129 -6.763 -21.110 1.00 82.94 218 HIS A N 1
ATOM 1669 C CA . HIS A 1 218 ? 2.720 -7.078 -20.878 1.00 82.94 218 HIS A CA 1
ATOM 1670 C C . HIS A 1 218 ? 2.592 -8.306 -19.964 1.00 82.94 218 HIS A C 1
ATOM 1672 O O . HIS A 1 218 ? 2.395 -9.426 -20.451 1.00 82.94 218 HIS A O 1
ATOM 1678 N N . PRO A 1 219 ? 2.700 -8.128 -18.634 1.00 88.19 219 PRO A N 1
ATOM 1679 C CA . PRO A 1 219 ? 2.464 -9.208 -17.686 1.00 88.19 219 PRO A CA 1
ATOM 1680 C C . PRO A 1 219 ? 1.049 -9.768 -17.845 1.00 88.19 219 PRO A C 1
ATOM 1682 O O . PRO A 1 219 ? 0.089 -9.025 -18.043 1.00 88.19 219 PRO A O 1
ATOM 1685 N N . LYS A 1 220 ? 0.900 -11.089 -17.714 1.00 88.19 220 LYS A N 1
ATOM 1686 C CA . LYS A 1 220 ? -0.410 -11.758 -17.819 1.00 88.19 220 LYS A CA 1
ATOM 1687 C C . LYS A 1 220 ? -1.175 -11.817 -16.500 1.00 88.19 220 LYS A C 1
ATOM 1689 O O . LYS A 1 220 ? -2.358 -12.132 -16.509 1.00 88.19 220 LYS A O 1
ATOM 1694 N N . ARG A 1 221 ? -0.497 -11.576 -15.377 1.00 91.81 221 ARG A N 1
ATOM 1695 C CA . ARG A 1 221 ? -1.072 -11.667 -14.035 1.00 91.81 221 ARG A CA 1
ATOM 1696 C C . ARG A 1 221 ? -1.788 -10.355 -13.691 1.00 91.81 221 ARG A C 1
ATOM 1698 O O . ARG A 1 221 ? -1.108 -9.331 -13.645 1.00 91.81 221 ARG A O 1
ATOM 1705 N N . PRO A 1 222 ? -3.112 -10.360 -13.461 1.00 90.38 222 PRO A N 1
ATOM 1706 C CA . PRO A 1 222 ? -3.831 -9.196 -12.961 1.00 90.38 222 PRO A CA 1
ATOM 1707 C C . PRO A 1 222 ? -3.813 -9.161 -11.422 1.00 90.38 222 PRO A C 1
ATOM 1709 O O . PRO A 1 222 ? -3.881 -10.208 -10.778 1.00 90.38 222 PRO A O 1
ATOM 1712 N N . ILE A 1 223 ? -3.744 -7.965 -10.838 1.00 90.50 223 ILE A N 1
ATOM 1713 C CA . ILE A 1 223 ? -3.855 -7.711 -9.393 1.00 90.50 223 ILE A CA 1
ATOM 1714 C C . ILE A 1 223 ? -4.843 -6.571 -9.162 1.00 90.50 223 ILE A C 1
ATOM 1716 O O . ILE A 1 223 ? -4.774 -5.540 -9.830 1.00 90.50 223 ILE A O 1
ATOM 1720 N N . HIS A 1 224 ? -5.730 -6.745 -8.192 1.00 89.12 224 HIS A N 1
ATOM 1721 C CA . HIS A 1 224 ? -6.671 -5.721 -7.764 1.00 89.12 224 HIS A CA 1
ATOM 1722 C C . HIS A 1 224 ? -5.994 -4.760 -6.775 1.00 89.12 224 HIS A C 1
ATOM 1724 O O . HIS A 1 224 ? -5.488 -5.188 -5.739 1.00 89.12 224 HIS A O 1
ATOM 1730 N N . CYS A 1 225 ? -5.998 -3.463 -7.067 1.00 88.38 225 CYS A N 1
ATOM 1731 C CA . CYS A 1 225 ? -5.557 -2.427 -6.137 1.00 88.38 225 CYS A CA 1
ATOM 1732 C C . CYS A 1 225 ? -6.726 -1.965 -5.269 1.00 88.38 225 CYS A C 1
ATOM 1734 O O . CYS A 1 225 ? -7.679 -1.363 -5.767 1.00 88.38 225 CYS A O 1
ATOM 1736 N N . ALA A 1 226 ? -6.643 -2.230 -3.970 1.00 87.38 226 ALA A N 1
ATOM 1737 C CA . ALA A 1 226 ? -7.549 -1.659 -2.990 1.00 87.38 226 ALA A CA 1
ATOM 1738 C C . ALA A 1 226 ? -7.069 -0.249 -2.618 1.00 87.38 226 ALA A C 1
ATOM 1740 O O . ALA A 1 226 ? -5.919 -0.067 -2.222 1.00 87.38 226 ALA A O 1
ATOM 1741 N N . LEU A 1 227 ? -7.953 0.740 -2.762 1.00 82.69 227 LEU A N 1
ATOM 1742 C CA . LEU A 1 227 ? -7.667 2.149 -2.449 1.00 82.69 227 LEU A CA 1
ATOM 1743 C C . LEU A 1 227 ? -7.951 2.504 -0.981 1.00 82.69 227 LEU A C 1
ATOM 1745 O O . LEU A 1 227 ? -7.529 3.552 -0.502 1.00 82.69 227 LEU A O 1
ATOM 1749 N N . GLN A 1 228 ? -8.669 1.629 -0.280 1.00 83.81 228 GLN A N 1
ATOM 1750 C CA . GLN A 1 228 ? -9.038 1.746 1.127 1.00 83.81 228 GLN A CA 1
ATOM 1751 C C . GLN A 1 228 ? -8.839 0.395 1.821 1.00 83.81 228 GLN A C 1
ATOM 1753 O O . GLN A 1 228 ? -8.778 -0.644 1.154 1.00 83.81 228 GLN A O 1
ATOM 1758 N N . VAL A 1 229 ? -8.721 0.424 3.148 1.00 87.81 229 VAL A N 1
ATOM 1759 C CA . VAL A 1 229 ? -8.759 -0.788 3.979 1.00 87.81 229 VAL A CA 1
ATOM 1760 C C . VAL A 1 229 ? -10.166 -1.400 3.968 1.00 87.81 229 VAL A C 1
ATOM 1762 O O . VAL A 1 229 ? -11.086 -0.819 3.397 1.00 87.81 229 VAL A O 1
ATOM 1765 N N . GLY A 1 230 ? -10.342 -2.564 4.587 1.00 89.81 230 GLY A N 1
ATOM 1766 C CA . GLY A 1 230 ? -11.632 -3.249 4.661 1.00 89.81 230 GLY A CA 1
ATOM 1767 C C . GLY A 1 230 ? -11.802 -4.310 3.579 1.00 89.81 230 GLY A C 1
ATOM 1768 O O . GLY A 1 230 ? -10.827 -4.850 3.046 1.00 89.81 230 GLY A O 1
ATOM 1769 N N . TRP A 1 231 ? -13.037 -4.681 3.261 1.00 90.31 231 TRP A N 1
ATOM 1770 C CA . TRP A 1 231 ? -13.291 -5.770 2.325 1.00 90.31 231 TRP A CA 1
ATOM 1771 C C . TRP A 1 231 ? -13.087 -5.352 0.866 1.00 90.31 231 TRP A C 1
ATOM 1773 O O . TRP A 1 231 ? -13.743 -4.471 0.315 1.00 90.31 231 TRP A O 1
ATOM 1783 N N . CYS A 1 232 ? -12.239 -6.113 0.184 1.00 88.81 232 CYS A N 1
ATOM 1784 C CA . CYS A 1 232 ? -12.078 -6.112 -1.259 1.00 88.81 232 CYS A CA 1
ATOM 1785 C C . CYS A 1 232 ? -12.493 -7.490 -1.800 1.00 88.81 232 CYS A C 1
ATOM 1787 O O . CYS A 1 232 ? -11.705 -8.441 -1.859 1.00 88.81 232 CYS A O 1
ATOM 1789 N N . GLY A 1 233 ? -13.771 -7.620 -2.166 1.00 86.00 233 GLY A N 1
ATOM 1790 C CA . GLY A 1 233 ? -14.347 -8.897 -2.589 1.00 86.00 233 GLY A CA 1
ATOM 1791 C C . GLY A 1 233 ? -14.287 -9.941 -1.471 1.00 86.00 233 GLY A C 1
ATOM 1792 O O . GLY A 1 233 ? -14.963 -9.804 -0.457 1.00 86.00 233 GLY A O 1
ATOM 1793 N N . ASP A 1 234 ? -13.477 -10.989 -1.656 1.00 87.31 234 ASP A N 1
ATOM 1794 C CA . ASP A 1 234 ? -13.306 -12.052 -0.654 1.00 87.31 234 ASP A CA 1
ATOM 1795 C C . ASP A 1 234 ? -12.071 -11.884 0.241 1.00 87.31 234 ASP A C 1
ATOM 1797 O O . ASP A 1 234 ? -11.820 -12.739 1.091 1.00 87.31 234 ASP A O 1
ATOM 1801 N N . SER A 1 235 ? -11.311 -10.806 0.057 1.00 91.06 235 SER A N 1
ATOM 1802 C CA . SER A 1 235 ? -10.107 -10.507 0.829 1.00 91.06 235 SER A CA 1
ATOM 1803 C C . SER A 1 235 ? -10.342 -9.297 1.728 1.00 91.06 235 SER A C 1
ATOM 1805 O O . SER A 1 235 ? -10.960 -8.325 1.304 1.00 91.06 235 SER A O 1
ATOM 1807 N N . PHE A 1 236 ? -9.837 -9.340 2.954 1.00 90.44 236 PHE A N 1
ATOM 1808 C CA . PHE A 1 236 ? -9.832 -8.217 3.883 1.00 90.44 236 PHE A CA 1
ATOM 1809 C C . PHE A 1 236 ? -8.473 -7.521 3.826 1.00 90.44 236 PHE A C 1
ATOM 1811 O O . PHE A 1 236 ? -7.439 -8.158 4.029 1.00 90.44 236 PHE A O 1
ATOM 1818 N N . VAL A 1 237 ? -8.471 -6.236 3.504 1.00 90.31 237 VAL A N 1
ATOM 1819 C CA . VAL A 1 237 ? -7.274 -5.433 3.264 1.00 90.31 237 VAL A CA 1
ATOM 1820 C C . VAL A 1 237 ? -6.968 -4.601 4.503 1.00 90.31 237 VAL A C 1
ATOM 1822 O O . VAL A 1 237 ? -7.795 -3.819 4.962 1.00 90.31 237 VAL A O 1
ATOM 1825 N N . LEU A 1 238 ? -5.758 -4.761 5.019 1.00 87.44 238 LEU A N 1
ATOM 1826 C CA . LEU A 1 238 ? -5.140 -3.929 6.045 1.00 87.44 238 LEU A CA 1
ATOM 1827 C C . LEU A 1 238 ? -3.969 -3.154 5.417 1.00 87.44 238 LEU A C 1
ATOM 1829 O O . LEU A 1 238 ? -3.511 -3.512 4.327 1.00 87.44 238 LEU A O 1
ATOM 1833 N N . PRO A 1 239 ? -3.447 -2.113 6.086 1.00 82.31 239 PRO A N 1
ATOM 1834 C CA . PRO A 1 239 ? -2.315 -1.359 5.556 1.00 82.31 239 PRO A CA 1
ATOM 1835 C C . PRO A 1 239 ? -1.050 -2.192 5.313 1.00 82.31 239 PRO A C 1
ATOM 1837 O O . PRO A 1 239 ? -0.280 -1.899 4.400 1.00 82.31 239 PRO A O 1
ATOM 1840 N N . ASP A 1 240 ? -0.837 -3.227 6.121 1.00 78.56 240 ASP A N 1
ATOM 1841 C CA . ASP A 1 240 ? 0.358 -4.071 6.151 1.00 78.56 240 ASP A CA 1
ATOM 1842 C C . ASP A 1 240 ? 0.097 -5.531 5.735 1.00 78.56 240 ASP A C 1
ATOM 1844 O O . ASP A 1 240 ? 1.035 -6.307 5.519 1.00 78.56 240 ASP A O 1
ATOM 1848 N N . ALA A 1 241 ? -1.167 -5.925 5.586 1.00 83.88 241 ALA A N 1
ATOM 1849 C CA . ALA A 1 241 ? -1.545 -7.301 5.300 1.00 83.88 241 ALA A CA 1
ATOM 1850 C C . ALA A 1 241 ? -2.816 -7.396 4.455 1.00 83.88 241 ALA A C 1
ATOM 1852 O O . ALA A 1 241 ? -3.694 -6.543 4.500 1.00 83.88 241 ALA A O 1
ATOM 1853 N N . VAL A 1 242 ? -2.955 -8.498 3.720 1.00 88.50 242 VAL A N 1
ATOM 1854 C CA . VAL A 1 242 ? -4.221 -8.869 3.085 1.00 88.50 242 VAL A CA 1
ATOM 1855 C C . VAL A 1 242 ? -4.584 -10.276 3.529 1.00 88.50 242 VAL A C 1
ATOM 1857 O O . VAL A 1 242 ? -3.808 -11.216 3.364 1.00 88.50 242 VAL A O 1
ATOM 1860 N N . ILE A 1 243 ? -5.777 -10.427 4.091 1.00 88.81 243 ILE A N 1
ATOM 1861 C CA . ILE A 1 243 ? -6.264 -11.666 4.692 1.00 88.81 243 ILE A CA 1
ATOM 1862 C C . ILE A 1 243 ? -7.345 -12.262 3.793 1.00 88.81 243 ILE A C 1
ATOM 1864 O O . ILE A 1 243 ? -8.234 -11.557 3.328 1.00 88.81 243 ILE A O 1
ATOM 1868 N N . GLY A 1 244 ? -7.307 -13.574 3.573 1.00 88.88 244 GLY A N 1
ATOM 1869 C CA . GLY A 1 244 ? -8.360 -14.300 2.865 1.00 88.88 244 GLY A CA 1
ATOM 1870 C C . GLY A 1 244 ? -7.861 -15.089 1.654 1.00 88.88 244 GLY A C 1
ATOM 1871 O O . GLY A 1 244 ? -6.704 -14.973 1.253 1.00 88.88 244 GLY A O 1
ATOM 1872 N N . PRO A 1 245 ? -8.736 -15.903 1.042 1.00 84.19 245 PRO A N 1
ATOM 1873 C CA . PRO A 1 245 ? -8.355 -16.898 0.034 1.00 84.19 245 PRO A CA 1
ATOM 1874 C C . PRO A 1 245 ? -7.816 -16.301 -1.274 1.00 84.19 245 PRO A C 1
ATOM 1876 O O . PRO A 1 245 ? -7.199 -17.011 -2.065 1.00 84.19 245 PRO A O 1
ATOM 1879 N N . LYS A 1 246 ? -8.057 -15.011 -1.532 1.00 86.06 246 LYS A N 1
ATOM 1880 C CA . LYS A 1 246 ? -7.600 -14.296 -2.733 1.00 86.06 246 LYS A CA 1
ATOM 1881 C C . LYS A 1 246 ? -6.564 -13.214 -2.405 1.00 86.06 246 LYS A C 1
ATOM 1883 O O . LYS A 1 246 ? -6.387 -12.292 -3.200 1.00 86.06 246 LYS A O 1
ATOM 1888 N N . SER A 1 247 ? -5.890 -13.299 -1.255 1.00 84.50 247 SER A N 1
ATOM 1889 C CA . SER A 1 247 ? -4.930 -12.283 -0.794 1.00 84.50 247 SER A CA 1
ATOM 1890 C C . SER A 1 247 ? -3.805 -12.022 -1.799 1.00 84.50 247 SER A C 1
ATOM 1892 O O . SER A 1 247 ? -3.519 -10.873 -2.106 1.00 84.50 247 SER A O 1
ATOM 1894 N N . ALA A 1 248 ? -3.255 -13.070 -2.421 1.00 82.50 248 ALA A N 1
ATOM 1895 C CA . ALA A 1 248 ? -2.186 -12.963 -3.422 1.00 82.50 248 ALA A CA 1
ATOM 1896 C C . ALA A 1 248 ? -2.563 -12.165 -4.694 1.00 82.50 248 ALA A C 1
ATOM 1898 O O . ALA A 1 248 ? -1.694 -11.827 -5.503 1.00 82.50 248 ALA A O 1
ATOM 1899 N N . GLY A 1 249 ? -3.857 -11.906 -4.908 1.00 85.12 249 GLY A N 1
ATOM 1900 C CA . GLY A 1 249 ? -4.385 -11.142 -6.038 1.00 85.12 249 GLY A CA 1
ATOM 1901 C C . GLY A 1 249 ? -4.774 -9.705 -5.698 1.00 85.12 249 GLY A C 1
ATOM 1902 O O . GLY A 1 249 ? -5.339 -9.039 -6.564 1.00 85.12 249 GLY A O 1
ATOM 1903 N N . VAL A 1 250 ? -4.516 -9.233 -4.475 1.00 87.50 250 VAL A N 1
ATOM 1904 C CA . VAL A 1 250 ? -4.906 -7.897 -4.008 1.00 87.50 250 VAL A CA 1
ATOM 1905 C C . VAL A 1 250 ? -3.699 -7.191 -3.398 1.00 87.50 250 VAL A C 1
ATOM 1907 O O . VAL A 1 250 ? -2.942 -7.791 -2.642 1.00 87.50 250 VAL A O 1
ATOM 1910 N N . ILE A 1 251 ? -3.526 -5.910 -3.710 1.00 86.75 251 ILE A N 1
ATOM 1911 C CA . ILE A 1 251 ? -2.526 -5.055 -3.068 1.00 86.75 251 ILE A CA 1
ATOM 1912 C C . ILE A 1 251 ? -3.190 -3.779 -2.564 1.00 86.75 251 ILE A C 1
ATOM 1914 O O . ILE A 1 251 ? -4.083 -3.238 -3.217 1.00 86.75 251 ILE A O 1
ATOM 1918 N N . PHE A 1 252 ? -2.762 -3.301 -1.401 1.00 84.06 252 PHE A N 1
ATOM 1919 C CA . PHE A 1 252 ? -3.207 -2.017 -0.887 1.00 84.06 252 PHE A CA 1
ATOM 1920 C C . PHE A 1 252 ? -2.375 -0.889 -1.501 1.00 84.06 252 PHE A C 1
ATOM 1922 O O . PHE A 1 252 ? -1.144 -0.938 -1.505 1.00 84.06 252 PHE A O 1
ATOM 1929 N N . GLN A 1 253 ? -3.051 0.122 -2.038 1.00 77.38 253 GLN A N 1
ATOM 1930 C CA . GLN A 1 253 ? -2.432 1.298 -2.629 1.00 77.38 253 GLN A CA 1
ATOM 1931 C C . GLN A 1 253 ? -3.116 2.549 -2.074 1.00 77.38 253 GLN A C 1
ATOM 1933 O O . GLN A 1 253 ? -4.165 2.959 -2.564 1.00 77.38 253 GLN A O 1
ATOM 1938 N N . SER A 1 254 ? -2.503 3.175 -1.070 1.00 69.12 254 SER A N 1
ATOM 1939 C CA . SER A 1 254 ? -2.938 4.480 -0.570 1.00 69.12 254 SER A CA 1
ATOM 1940 C C . SER A 1 254 ? -2.243 5.622 -1.312 1.00 69.12 254 SER A C 1
ATOM 1942 O O . SER A 1 254 ? -1.074 5.521 -1.688 1.00 69.12 254 SER A O 1
ATOM 1944 N N . GLY A 1 255 ? -2.952 6.740 -1.486 1.00 57.34 255 GLY A N 1
ATOM 1945 C CA . GLY A 1 255 ? -2.352 8.007 -1.923 1.00 57.34 255 GLY A CA 1
ATOM 1946 C C . GLY A 1 255 ? -1.569 8.729 -0.817 1.00 57.34 255 GLY A C 1
ATOM 1947 O O . GLY A 1 255 ? -0.818 9.656 -1.104 1.00 57.34 255 GLY A O 1
ATOM 1948 N N . GLU A 1 256 ? -1.728 8.305 0.439 1.00 55.53 256 GLU A N 1
ATOM 1949 C CA . GLU A 1 256 ? -1.100 8.915 1.614 1.00 55.53 256 GLU A CA 1
ATOM 1950 C C . GLU A 1 256 ? 0.058 8.049 2.135 1.00 55.53 256 GLU A C 1
ATOM 1952 O O . GLU A 1 256 ? -0.018 6.815 2.147 1.00 55.53 256 GLU A O 1
ATOM 1957 N N . LEU A 1 257 ? 1.155 8.712 2.519 1.00 45.28 257 LEU A N 1
ATOM 1958 C CA . LEU A 1 257 ? 2.365 8.103 3.071 1.00 45.28 257 LEU A CA 1
ATOM 1959 C C . LEU A 1 257 ? 2.219 7.957 4.589 1.00 45.28 257 LEU A C 1
ATOM 1961 O O . LEU A 1 257 ? 2.344 8.941 5.313 1.00 45.28 257 LEU A O 1
ATOM 1965 N N . GLY A 1 258 ? 2.044 6.721 5.051 1.00 51.84 258 GLY A N 1
ATOM 1966 C CA . GLY A 1 258 ? 2.093 6.360 6.468 1.00 51.84 258 GLY A CA 1
ATOM 1967 C C . GLY A 1 258 ? 0.735 5.934 7.008 1.00 51.84 258 GLY A C 1
ATOM 1968 O O . GLY A 1 258 ? -0.184 6.738 7.068 1.00 51.84 258 GLY A O 1
ATOM 1969 N N . HIS A 1 259 ? 0.648 4.670 7.420 1.00 59.47 259 HIS A N 1
ATOM 1970 C CA . HIS A 1 259 ? -0.481 4.135 8.177 1.00 59.47 259 HIS A CA 1
ATOM 1971 C C . HIS A 1 259 ? 0.062 3.663 9.522 1.00 59.47 259 HIS A C 1
ATOM 1973 O O . HIS A 1 259 ? 0.639 2.581 9.612 1.00 59.47 259 HIS A O 1
ATOM 1979 N N . GLU A 1 260 ? -0.030 4.504 10.550 1.00 61.75 260 GLU A N 1
ATOM 1980 C CA . GLU A 1 260 ? 0.379 4.151 11.923 1.00 61.75 260 GLU A CA 1
ATOM 1981 C C . GLU A 1 260 ? -0.806 3.646 12.769 1.00 61.75 260 GLU A C 1
ATOM 1983 O O . GLU A 1 260 ? -0.661 3.329 13.951 1.00 61.75 260 GLU A O 1
ATOM 1988 N N . GLU A 1 261 ? -2.000 3.568 12.182 1.00 73.62 261 GLU A N 1
ATOM 1989 C CA . GLU A 1 261 ? -3.237 3.202 12.867 1.00 73.62 261 GLU A CA 1
ATOM 1990 C C . GLU A 1 261 ? -3.252 1.714 13.212 1.00 73.62 261 GLU A C 1
ATOM 1992 O O . GLU A 1 261 ? -3.449 1.340 14.369 1.00 73.62 261 GLU A O 1
ATOM 1997 N N . HIS A 1 262 ? -3.011 0.871 12.209 1.00 79.25 262 HIS A N 1
ATOM 1998 C CA . HIS A 1 262 ? -3.017 -0.581 12.333 1.00 79.25 262 HIS A CA 1
ATOM 1999 C C . HIS A 1 262 ? -1.603 -1.038 12.682 1.00 79.25 262 HIS A C 1
ATOM 2001 O O . HIS A 1 262 ? -0.719 -1.096 11.831 1.00 79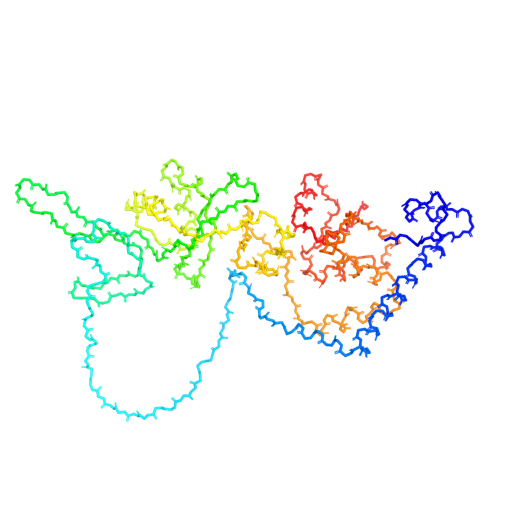.25 262 HIS A O 1
ATOM 2007 N N . THR A 1 263 ? -1.365 -1.283 13.967 1.00 83.69 263 THR A N 1
ATOM 2008 C CA . THR A 1 263 ? -0.041 -1.620 14.499 1.00 83.69 263 THR A CA 1
ATOM 2009 C C . THR A 1 263 ? -0.118 -2.829 15.415 1.00 83.69 263 THR A C 1
ATOM 2011 O O . THR A 1 263 ? -1.047 -2.980 16.205 1.00 83.69 263 THR A O 1
ATOM 2014 N N . GLN A 1 264 ? 0.895 -3.690 15.352 1.00 84.69 264 GLN A N 1
ATOM 2015 C CA . GLN A 1 264 ? 0.997 -4.850 16.228 1.00 84.69 264 GLN A CA 1
ATOM 2016 C C . GLN A 1 264 ? 2.010 -4.594 17.348 1.00 84.69 264 GLN A C 1
ATOM 2018 O O . GLN A 1 264 ? 3.159 -4.232 17.097 1.00 84.69 264 GLN A O 1
ATOM 2023 N N . ALA A 1 265 ? 1.602 -4.833 18.595 1.00 86.19 265 ALA A N 1
ATOM 2024 C CA . ALA A 1 265 ? 2.484 -4.774 19.756 1.00 86.19 265 ALA A CA 1
ATOM 2025 C C . ALA A 1 265 ? 2.141 -5.870 20.774 1.00 86.19 265 ALA A C 1
ATOM 2027 O O . ALA A 1 265 ? 0.982 -6.238 20.957 1.00 86.19 265 ALA A O 1
ATOM 2028 N N . GLY A 1 266 ? 3.160 -6.373 21.474 1.00 89.62 266 GLY A N 1
ATOM 2029 C CA . GLY A 1 266 ? 2.993 -7.416 22.487 1.00 89.62 266 GLY A CA 1
ATOM 2030 C C . GLY A 1 266 ? 2.675 -8.792 21.895 1.00 89.62 266 GLY A C 1
ATOM 2031 O O . GLY A 1 266 ? 3.125 -9.138 20.804 1.00 89.62 266 GLY A O 1
ATOM 2032 N N . THR A 1 267 ? 1.938 -9.609 22.648 1.00 93.06 267 THR A N 1
ATOM 2033 C CA . THR A 1 267 ? 1.562 -10.973 22.251 1.00 93.06 267 THR A CA 1
ATOM 2034 C C . THR A 1 267 ? 0.065 -11.189 22.424 1.00 93.06 267 THR A C 1
ATOM 2036 O O . THR A 1 267 ? -0.562 -10.588 23.298 1.00 93.06 267 THR A O 1
ATOM 2039 N N . LEU A 1 268 ? -0.507 -12.108 21.642 1.00 92.62 268 LEU A N 1
ATOM 2040 C CA . LEU A 1 268 ? -1.913 -12.494 21.784 1.00 92.62 268 LEU A CA 1
ATOM 2041 C C . LEU A 1 268 ? -2.224 -13.023 23.194 1.00 92.62 268 LEU A C 1
ATOM 2043 O O . LEU A 1 268 ? -3.272 -12.708 23.748 1.00 92.62 268 LEU A O 1
ATOM 2047 N N . ALA A 1 269 ? -1.312 -13.799 23.791 1.00 95.06 269 ALA A N 1
ATOM 2048 C CA . ALA A 1 269 ? -1.457 -14.272 25.168 1.00 95.06 269 ALA A CA 1
ATOM 2049 C C . ALA A 1 269 ? -1.536 -13.096 26.155 1.00 95.06 269 ALA A C 1
ATOM 2051 O O . ALA A 1 269 ? -2.469 -13.026 26.953 1.00 95.06 269 ALA A O 1
ATOM 2052 N N . GLY A 1 270 ? -0.634 -12.118 26.019 1.00 94.81 270 GLY A N 1
ATOM 2053 C CA . GLY A 1 270 ? -0.649 -10.905 26.833 1.00 94.81 270 GLY A CA 1
ATOM 2054 C C . GLY A 1 270 ? -1.923 -10.079 26.645 1.00 94.81 270 GLY A C 1
ATOM 2055 O O . GLY A 1 270 ? -2.477 -9.585 27.623 1.00 94.81 270 GLY A O 1
ATOM 2056 N N . TRP A 1 271 ? -2.442 -9.976 25.418 1.00 94.56 271 TRP A N 1
ATOM 2057 C CA . TRP A 1 271 ? -3.719 -9.308 25.150 1.00 94.56 271 TRP A CA 1
ATOM 2058 C C . TRP A 1 271 ? -4.900 -10.041 25.807 1.00 94.56 271 TRP A C 1
ATOM 2060 O O . TRP A 1 271 ? -5.744 -9.419 26.458 1.00 94.56 271 TRP A O 1
ATOM 2070 N N . ARG A 1 272 ? -4.938 -11.378 25.712 1.00 94.88 272 ARG A N 1
ATOM 2071 C CA . ARG A 1 272 ? -5.984 -12.210 26.329 1.00 94.88 272 ARG A CA 1
ATOM 2072 C C . ARG A 1 272 ? -5.991 -12.083 27.851 1.00 94.88 272 ARG A C 1
ATOM 2074 O O . ARG A 1 272 ? -7.054 -11.905 28.437 1.00 94.88 272 ARG A O 1
ATOM 2081 N N . GLU A 1 273 ? -4.826 -12.148 28.485 1.00 94.94 273 GLU A N 1
ATOM 2082 C CA . GLU A 1 273 ? -4.683 -12.037 29.943 1.00 94.94 273 GLU A CA 1
ATOM 2083 C C . GLU A 1 273 ? -4.891 -10.599 30.444 1.00 94.94 273 GLU A C 1
ATOM 2085 O O . GLU A 1 273 ? -5.520 -10.373 31.478 1.00 94.94 273 GLU A O 1
ATOM 2090 N N . GLY A 1 274 ? -4.375 -9.612 29.709 1.00 92.19 274 GLY A N 1
ATOM 2091 C CA . GLY A 1 274 ? -4.360 -8.209 30.116 1.00 92.19 274 GLY A CA 1
ATOM 2092 C C . GLY A 1 274 ? -5.656 -7.450 29.836 1.00 92.19 274 GLY A C 1
ATOM 2093 O O . GLY A 1 274 ? -5.991 -6.546 30.602 1.00 92.19 274 GLY A O 1
ATOM 2094 N N . ILE A 1 275 ? -6.387 -7.805 28.774 1.00 93.06 275 ILE A N 1
ATOM 2095 C CA . ILE A 1 275 ? -7.576 -7.076 28.306 1.00 93.06 275 ILE A CA 1
ATOM 2096 C C . ILE A 1 275 ? -8.801 -7.989 28.305 1.00 93.06 275 ILE A C 1
ATOM 2098 O O . ILE A 1 275 ? -9.746 -7.732 29.052 1.00 93.06 275 ILE A O 1
ATOM 2102 N N . ALA A 1 276 ? -8.785 -9.078 27.530 1.00 92.75 276 ALA A N 1
ATOM 2103 C CA . ALA A 1 276 ? -9.976 -9.914 27.347 1.00 92.75 276 ALA A CA 1
ATOM 2104 C C . ALA A 1 276 ? -10.471 -10.542 28.660 1.00 92.75 276 ALA A C 1
ATOM 2106 O O . ALA A 1 276 ? -11.666 -10.517 28.947 1.00 92.75 276 ALA A O 1
ATOM 2107 N N . ALA A 1 277 ? -9.557 -11.032 29.504 1.00 94.31 277 ALA A N 1
ATOM 2108 C CA . ALA A 1 277 ? -9.895 -11.615 30.802 1.00 94.31 277 ALA A CA 1
ATOM 2109 C C . ALA A 1 277 ? -10.587 -10.615 31.745 1.00 94.31 277 ALA A C 1
ATOM 2111 O O . ALA A 1 277 ? -11.434 -11.012 32.542 1.00 94.31 277 ALA A O 1
ATOM 2112 N N . LYS A 1 278 ? -10.286 -9.312 31.630 1.00 93.94 278 LYS A N 1
ATOM 2113 C CA . LYS A 1 278 ? -10.963 -8.255 32.403 1.00 93.94 278 LYS A CA 1
ATOM 2114 C C . LYS A 1 278 ? -12.392 -7.996 31.919 1.00 93.94 278 LYS A C 1
ATOM 2116 O O . LYS A 1 278 ? -13.171 -7.379 32.643 1.00 93.94 278 LYS A O 1
ATOM 2121 N N . GLY A 1 279 ? -12.724 -8.431 30.702 1.00 92.88 279 GLY A N 1
ATOM 2122 C CA . GLY A 1 279 ? -14.066 -8.340 30.136 1.00 92.88 279 GLY A CA 1
ATOM 2123 C C . GLY A 1 279 ? -15.057 -9.292 30.800 1.00 92.88 279 GLY A C 1
ATOM 2124 O O . GLY A 1 279 ? -16.241 -8.983 30.854 1.00 92.88 279 GLY A O 1
ATOM 2125 N N . VAL A 1 280 ? -14.603 -10.416 31.362 1.00 91.81 280 VAL A N 1
ATOM 2126 C CA . VAL A 1 280 ? -15.497 -11.415 31.969 1.00 91.81 280 VAL A CA 1
ATOM 2127 C C . VAL A 1 280 ? -16.286 -10.791 33.126 1.00 91.81 280 VAL A C 1
ATOM 2129 O O . VAL A 1 280 ? -15.716 -10.351 34.121 1.00 91.81 280 VAL A O 1
ATOM 2132 N N . GLY A 1 281 ? -17.613 -10.734 32.979 1.00 91.75 281 GLY A N 1
ATOM 2133 C CA . GLY A 1 281 ? -18.516 -10.115 33.957 1.00 91.75 281 GLY A CA 1
ATOM 2134 C C . GLY A 1 281 ? -18.579 -8.581 33.912 1.00 91.75 281 GLY A C 1
ATOM 2135 O O . GLY A 1 281 ? -19.343 -7.994 34.673 1.00 91.75 281 GLY A O 1
ATOM 2136 N N . ASN A 1 282 ? -17.834 -7.921 33.018 1.00 93.69 282 ASN A N 1
ATOM 2137 C CA . ASN A 1 282 ? -17.896 -6.476 32.797 1.00 93.69 282 ASN A CA 1
ATOM 2138 C C . ASN A 1 282 ? -18.644 -6.168 31.484 1.00 93.69 282 ASN A C 1
ATOM 2140 O O . ASN A 1 282 ? -18.036 -6.210 30.411 1.00 93.69 282 ASN A O 1
ATOM 2144 N N . PRO A 1 283 ? -19.946 -5.829 31.534 1.00 93.12 283 PRO A N 1
ATOM 2145 C CA . PRO A 1 283 ? -20.763 -5.660 30.332 1.00 93.12 283 PRO A CA 1
ATOM 2146 C C . PRO A 1 283 ? -20.275 -4.538 29.412 1.00 93.12 283 PRO A C 1
ATOM 2148 O O . PRO A 1 283 ? -20.348 -4.683 28.196 1.00 93.12 283 PRO A O 1
ATOM 2151 N N . LEU A 1 284 ? -19.731 -3.448 29.963 1.00 93.19 284 LEU A N 1
ATOM 2152 C CA . LEU A 1 284 ? -19.235 -2.331 29.156 1.00 93.19 284 LEU A CA 1
ATOM 2153 C C . LEU A 1 284 ? -17.953 -2.698 28.409 1.00 93.19 284 LEU A C 1
ATOM 2155 O O . LEU A 1 284 ? -17.803 -2.357 27.238 1.00 93.19 284 LEU A O 1
ATOM 2159 N N . LEU A 1 285 ? -17.042 -3.417 29.066 1.00 93.44 285 LEU A N 1
ATOM 2160 C CA . LEU A 1 285 ? -15.806 -3.867 28.431 1.00 93.44 285 LEU A CA 1
ATOM 2161 C C . LEU A 1 285 ? -16.076 -4.966 27.396 1.00 93.44 285 LEU A C 1
ATOM 2163 O O . LEU A 1 285 ? -15.491 -4.933 26.316 1.00 93.44 285 LEU A O 1
ATOM 2167 N N . MET A 1 286 ? -17.009 -5.884 27.682 1.00 94.88 286 MET A N 1
ATOM 2168 C CA . MET A 1 286 ? -17.486 -6.856 26.691 1.00 94.88 286 MET A CA 1
ATOM 2169 C C . MET A 1 286 ? -18.092 -6.161 25.477 1.00 94.88 286 MET A C 1
ATOM 2171 O O . MET A 1 286 ? -17.750 -6.524 24.356 1.00 94.88 286 MET A O 1
ATOM 2175 N N . LEU A 1 287 ? -18.948 -5.155 25.679 1.00 93.69 287 LEU A N 1
ATOM 2176 C CA . LEU A 1 287 ? -19.540 -4.382 24.589 1.00 93.69 287 LEU A CA 1
ATOM 2177 C C . LEU A 1 287 ? -18.461 -3.703 23.736 1.00 93.69 287 LEU A C 1
ATOM 2179 O O . LEU A 1 287 ? -18.492 -3.827 22.515 1.00 93.69 287 LEU A O 1
ATOM 2183 N N . ALA A 1 288 ? -17.492 -3.037 24.369 1.00 94.00 288 ALA A N 1
ATOM 2184 C CA . ALA A 1 288 ? -16.429 -2.314 23.675 1.00 94.00 288 ALA A CA 1
ATOM 2185 C C . ALA A 1 288 ? -15.564 -3.234 22.798 1.00 94.00 288 ALA A C 1
ATOM 2187 O O . ALA A 1 288 ? -15.371 -2.959 21.615 1.00 94.00 288 ALA A O 1
ATOM 2188 N N . VAL A 1 289 ? -15.102 -4.356 23.355 1.00 93.88 289 VAL A N 1
ATOM 2189 C CA . VAL A 1 289 ? -14.299 -5.346 22.620 1.00 93.88 289 VAL A CA 1
ATOM 2190 C C . VAL A 1 289 ? -15.138 -6.071 21.561 1.00 93.88 289 VAL A C 1
ATOM 2192 O O . VAL A 1 289 ? -14.670 -6.317 20.458 1.00 93.88 289 VAL A O 1
ATOM 2195 N N . SER A 1 290 ? -16.403 -6.389 21.839 1.00 93.19 290 SER A N 1
ATOM 2196 C CA . SER A 1 290 ? -17.269 -7.046 20.845 1.00 93.19 290 SER A CA 1
ATOM 2197 C C . SER A 1 290 ? -17.547 -6.139 19.651 1.00 93.19 290 SER A C 1
ATOM 2199 O O . SER A 1 290 ? -17.552 -6.595 18.510 1.00 93.19 290 SER A O 1
ATOM 2201 N N . ALA A 1 291 ? -17.751 -4.844 19.897 1.00 92.38 291 ALA A N 1
ATOM 2202 C CA . ALA A 1 291 ? -17.966 -3.879 18.834 1.00 92.38 291 ALA A CA 1
ATOM 2203 C C . ALA A 1 291 ? -16.736 -3.699 17.943 1.00 92.38 291 ALA A C 1
ATOM 2205 O O . ALA A 1 291 ? -16.893 -3.461 16.747 1.00 92.38 291 ALA A O 1
ATOM 2206 N N . SER A 1 292 ? -15.524 -3.858 18.484 1.00 92.44 292 SER A N 1
ATOM 2207 C CA . SER A 1 292 ? -14.322 -3.782 17.660 1.00 92.44 292 SER A CA 1
ATOM 2208 C C . SER A 1 292 ? -14.221 -4.948 16.674 1.00 92.44 292 SER A C 1
ATOM 2210 O O . SER A 1 292 ? -13.789 -4.744 15.543 1.00 92.44 292 SER A O 1
ATOM 2212 N N . PHE A 1 293 ? -14.706 -6.137 17.036 1.00 91.75 293 PHE A N 1
ATOM 2213 C CA . PHE A 1 293 ? -14.799 -7.282 16.123 1.00 91.75 293 PHE A CA 1
ATOM 2214 C C . PHE A 1 293 ? -16.000 -7.233 15.174 1.00 91.75 293 PHE A C 1
ATOM 2216 O O . PHE A 1 293 ? -16.023 -7.966 14.187 1.00 91.75 293 PHE A O 1
ATOM 2223 N N . ALA A 1 294 ? -17.005 -6.400 15.452 1.00 92.69 294 ALA A N 1
ATOM 2224 C CA . ALA A 1 294 ? -18.225 -6.366 14.656 1.00 92.69 294 ALA A CA 1
ATOM 2225 C C . ALA A 1 294 ? -17.976 -5.868 13.225 1.00 92.69 294 ALA A C 1
ATOM 2227 O O . ALA A 1 294 ? -18.530 -6.454 12.299 1.00 92.69 294 ALA A O 1
ATOM 2228 N N . GLY A 1 295 ? -17.124 -4.850 13.035 1.00 89.62 295 GLY A N 1
ATOM 2229 C CA . GLY A 1 295 ? -16.876 -4.200 11.735 1.00 89.62 295 GLY A CA 1
ATOM 2230 C C . GLY A 1 295 ? -16.707 -5.183 10.564 1.00 89.62 295 GLY A C 1
ATOM 2231 O O . GLY A 1 295 ? -17.571 -5.215 9.684 1.00 89.62 295 GLY A O 1
ATOM 2232 N N . PRO A 1 296 ? -15.700 -6.077 10.597 1.00 90.25 296 PRO A N 1
ATOM 2233 C CA . PRO A 1 296 ? -15.456 -7.025 9.508 1.00 90.25 296 PRO A CA 1
ATOM 2234 C C . PRO A 1 296 ? -16.584 -8.042 9.305 1.00 90.25 296 PRO A C 1
ATOM 2236 O O . PRO A 1 296 ? -16.724 -8.615 8.224 1.00 90.25 296 PRO A O 1
ATOM 2239 N N . LEU A 1 297 ? -17.384 -8.309 10.339 1.00 91.25 297 LEU A N 1
ATOM 2240 C CA . LEU A 1 297 ? -18.462 -9.295 10.296 1.00 91.25 297 LEU A CA 1
ATOM 2241 C C . LEU A 1 297 ? -19.742 -8.726 9.678 1.00 91.25 297 LEU A C 1
ATOM 2243 O O . LEU A 1 297 ? -20.511 -9.481 9.082 1.00 91.25 297 LEU A O 1
ATOM 2247 N N . LEU A 1 298 ? -19.980 -7.416 9.789 1.00 90.69 298 LEU A N 1
ATOM 2248 C CA . LEU A 1 298 ? -21.243 -6.792 9.381 1.00 90.69 298 LEU A CA 1
ATOM 2249 C C . LEU A 1 298 ? -21.552 -7.013 7.900 1.00 90.69 298 LEU A C 1
ATOM 2251 O O . LEU A 1 298 ? -22.641 -7.491 7.576 1.00 90.69 298 LEU A O 1
ATOM 2255 N N . GLN A 1 299 ? -20.584 -6.779 7.010 1.00 86.12 299 GLN A N 1
ATOM 2256 C CA . GLN A 1 299 ? -20.789 -7.002 5.578 1.00 86.12 299 GLN A CA 1
ATOM 2257 C C . GLN A 1 299 ? -21.067 -8.476 5.255 1.00 86.12 299 GLN A C 1
ATOM 2259 O O . GLN A 1 299 ? -21.932 -8.781 4.434 1.00 86.12 299 GLN A O 1
ATOM 2264 N N . ARG A 1 300 ? -20.382 -9.410 5.928 1.00 86.12 300 ARG A N 1
ATOM 2265 C CA . ARG A 1 300 ? -20.595 -10.857 5.741 1.00 86.12 300 ARG A CA 1
ATOM 2266 C C . ARG A 1 300 ? -21.962 -11.316 6.246 1.00 86.12 300 ARG A C 1
ATOM 2268 O O . ARG A 1 300 ? -22.533 -12.250 5.690 1.00 86.12 300 ARG A O 1
ATOM 2275 N N . CYS A 1 301 ? -22.507 -10.621 7.236 1.00 89.94 301 CYS A N 1
ATOM 2276 C CA . CYS A 1 301 ? -23.861 -10.811 7.745 1.00 89.94 301 CYS A CA 1
ATOM 2277 C C . CYS A 1 301 ? -24.918 -9.988 6.991 1.00 89.94 301 CYS A C 1
ATOM 2279 O O . CYS A 1 301 ? -26.071 -9.963 7.425 1.00 89.94 301 CYS A O 1
ATOM 2281 N N . ASN A 1 302 ? -24.546 -9.294 5.905 1.00 84.69 302 ASN A N 1
ATOM 2282 C CA . ASN A 1 302 ? -25.411 -8.370 5.165 1.00 84.69 302 ASN A CA 1
ATOM 2283 C C . ASN A 1 302 ? -26.157 -7.391 6.095 1.00 84.69 302 ASN A C 1
ATOM 2285 O O . ASN A 1 302 ? -27.359 -7.160 5.958 1.00 84.69 302 ASN A O 1
ATOM 2289 N N . SER A 1 303 ? -25.446 -6.904 7.112 1.00 87.81 303 SER A N 1
ATOM 2290 C CA . SER A 1 303 ? -25.951 -5.990 8.131 1.00 87.81 303 SER A CA 1
ATOM 2291 C C . SER A 1 303 ? -25.333 -4.610 7.941 1.00 87.81 303 SER A C 1
ATOM 2293 O O . SER A 1 303 ? -24.181 -4.489 7.528 1.00 87.81 303 SER A O 1
ATOM 2295 N N . GLU A 1 304 ? -26.102 -3.571 8.252 1.00 86.38 304 GLU A N 1
ATOM 2296 C CA . GLU A 1 304 ? -25.614 -2.194 8.205 1.00 86.38 304 GLU A CA 1
ATOM 2297 C C . GLU A 1 304 ? -24.657 -1.886 9.366 1.00 86.38 304 GLU A C 1
ATOM 2299 O O . GLU A 1 304 ? -24.694 -2.520 10.426 1.00 86.38 304 GLU A O 1
ATOM 2304 N N . GLY A 1 305 ? -23.804 -0.885 9.140 1.00 84.69 305 GLY A N 1
ATOM 2305 C CA . GLY A 1 305 ? -22.950 -0.281 10.157 1.00 84.69 305 GLY A CA 1
ATOM 2306 C C . GLY A 1 305 ? -23.740 0.295 11.332 1.00 84.69 305 GLY A C 1
ATOM 2307 O O . GLY A 1 305 ? -24.925 0.606 11.229 1.00 84.69 305 GLY A O 1
ATOM 2308 N N . GLY A 1 306 ? -23.063 0.487 12.460 1.00 87.62 306 GLY A N 1
ATOM 2309 C CA . GLY A 1 306 ? -23.648 1.121 13.633 1.00 87.62 306 GLY A CA 1
ATOM 2310 C C . GLY A 1 306 ? -22.587 1.583 14.619 1.00 87.62 306 GLY A C 1
ATOM 2311 O O . GLY A 1 306 ? -21.412 1.240 14.503 1.00 87.62 306 GLY A O 1
ATOM 2312 N N . GLY A 1 307 ? -23.016 2.363 15.604 1.00 88.94 307 GLY A N 1
ATOM 2313 C CA . GLY A 1 307 ? -22.156 2.853 16.671 1.00 88.94 307 GLY A CA 1
ATOM 2314 C C . GLY A 1 307 ? -22.928 2.999 17.974 1.00 88.94 307 GLY A C 1
ATOM 2315 O O . GLY A 1 307 ? -24.158 3.024 17.992 1.00 88.94 307 GLY A O 1
ATOM 2316 N N . PHE A 1 308 ? -22.195 3.100 19.073 1.00 89.94 308 PHE A N 1
ATOM 2317 C CA . PHE A 1 308 ? -22.742 3.408 20.387 1.00 89.94 308 PHE A CA 1
ATOM 2318 C C . PHE A 1 308 ? -21.892 4.500 21.024 1.00 89.94 308 PHE A C 1
ATOM 2320 O O . PHE A 1 308 ? -20.701 4.631 20.747 1.00 89.94 308 PHE A O 1
ATOM 2327 N N . HIS A 1 309 ? -22.519 5.284 21.891 1.00 90.88 309 HIS A N 1
ATOM 2328 C CA . HIS A 1 309 ? -21.855 6.346 22.623 1.00 90.88 309 HIS A CA 1
ATOM 2329 C C . HIS A 1 309 ? -21.920 6.028 24.114 1.00 90.88 309 HIS A C 1
ATOM 2331 O O . HIS A 1 309 ? -23.000 5.945 24.697 1.00 90.88 309 HIS A O 1
ATOM 2337 N N . VAL A 1 310 ? -20.754 5.837 24.733 1.00 90.19 310 VAL A N 1
ATOM 2338 C CA . VAL A 1 310 ? -20.662 5.638 26.181 1.00 90.19 310 VAL A CA 1
ATOM 2339 C C . VAL A 1 310 ? -20.648 6.998 26.870 1.00 90.19 310 VAL A C 1
ATOM 2341 O O . VAL A 1 310 ? -19.671 7.737 26.775 1.00 90.19 310 VAL A O 1
ATOM 2344 N N . VAL A 1 311 ? -21.722 7.309 27.597 1.00 89.31 311 VAL A N 1
ATOM 2345 C CA . VAL A 1 311 ? -21.887 8.567 28.339 1.00 89.31 311 VAL A CA 1
ATOM 2346 C C . VAL A 1 311 ? -21.778 8.311 29.838 1.00 89.31 311 VAL A C 1
ATOM 2348 O O . VAL A 1 311 ? -22.314 7.336 30.356 1.00 89.31 311 VAL A O 1
ATOM 2351 N N . GLY A 1 312 ? -21.094 9.206 30.544 1.00 87.75 312 GLY A N 1
ATOM 2352 C CA . GLY A 1 312 ? -20.960 9.162 31.997 1.00 87.75 312 GLY A CA 1
ATOM 2353 C C . GLY A 1 312 ? -20.000 10.230 32.502 1.00 87.75 312 GLY A C 1
ATOM 2354 O O . GLY A 1 312 ? -19.286 10.854 31.709 1.00 87.75 312 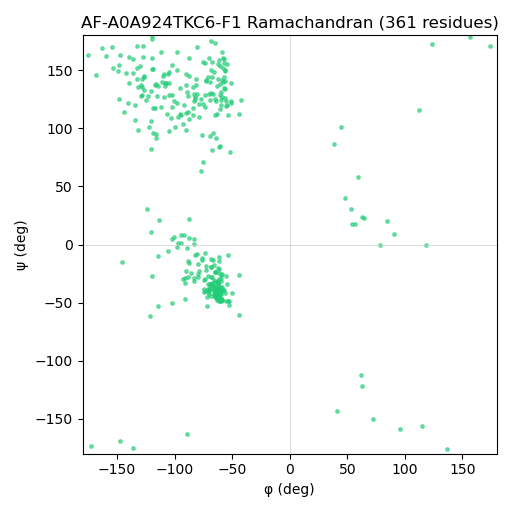GLY A O 1
ATOM 2355 N N . ASP A 1 313 ? -19.945 10.410 33.819 1.00 89.31 313 ASP A N 1
ATOM 2356 C CA . ASP A 1 313 ? -19.085 11.405 34.467 1.00 89.31 313 ASP A CA 1
ATOM 2357 C C . ASP A 1 313 ? -17.606 11.222 34.114 1.00 89.31 313 ASP A C 1
ATOM 2359 O O . ASP A 1 313 ? -17.170 10.155 33.665 1.00 89.31 313 ASP A O 1
ATOM 2363 N N . SER A 1 314 ? -16.801 12.269 34.287 1.00 86.88 314 SER A N 1
ATOM 2364 C CA . SER A 1 314 ? -15.353 12.157 34.092 1.00 86.88 314 SER A CA 1
ATOM 2365 C C . SER A 1 314 ? -14.756 11.051 34.976 1.00 86.88 314 SER A C 1
ATOM 2367 O O . SER A 1 314 ? -15.269 10.753 36.052 1.00 86.88 314 SER A O 1
ATOM 2369 N N . SER A 1 315 ? -13.680 10.419 34.504 1.00 86.56 315 SER A N 1
ATOM 2370 C CA . SER A 1 315 ? -12.963 9.357 35.231 1.00 86.56 315 SER A CA 1
ATOM 2371 C C . SER A 1 315 ? -13.768 8.079 35.534 1.00 86.56 315 SER A C 1
ATOM 2373 O O . SER A 1 315 ? -13.408 7.316 36.424 1.00 86.56 315 SER A O 1
ATOM 2375 N N . THR A 1 316 ? -14.818 7.793 34.760 1.00 89.12 316 THR A N 1
ATOM 2376 C CA . THR A 1 316 ? -15.632 6.559 34.866 1.00 89.12 316 THR A CA 1
ATOM 2377 C C . THR A 1 316 ? -15.165 5.411 33.958 1.00 89.12 316 THR A C 1
ATOM 2379 O O . THR A 1 316 ? -15.844 4.396 33.847 1.00 89.12 316 THR A O 1
ATOM 2382 N N . GLY A 1 317 ? -14.011 5.549 33.294 1.00 88.56 317 GLY A N 1
ATOM 2383 C CA . GLY A 1 317 ? -13.432 4.494 32.448 1.00 88.56 317 GLY A CA 1
ATOM 2384 C C . GLY A 1 317 ? -13.842 4.520 30.970 1.00 88.56 317 GLY A C 1
ATOM 2385 O O . GLY A 1 317 ? -13.492 3.599 30.243 1.00 88.56 317 GLY A O 1
ATOM 2386 N N . LYS A 1 318 ? -14.523 5.571 30.487 1.00 92.12 318 LYS A N 1
ATOM 2387 C CA . LYS A 1 318 ? -14.905 5.723 29.063 1.00 92.12 318 LYS A CA 1
ATOM 2388 C C . LYS A 1 318 ? -13.717 5.573 28.107 1.00 92.12 318 LYS A C 1
ATOM 2390 O O . LYS A 1 318 ? -13.750 4.744 27.204 1.00 92.12 318 LYS A O 1
ATOM 2395 N N . THR A 1 319 ? -12.642 6.320 28.354 1.00 90.94 319 THR A N 1
ATOM 2396 C CA . THR A 1 319 ? -11.414 6.243 27.552 1.00 90.94 319 THR A CA 1
ATOM 2397 C C . THR A 1 319 ? -10.775 4.858 27.640 1.00 90.94 319 THR A C 1
ATOM 2399 O O . THR A 1 319 ? -10.324 4.338 26.629 1.00 90.94 319 THR A O 1
ATOM 2402 N N . THR A 1 320 ? -10.827 4.209 28.806 1.00 92.56 320 THR A N 1
ATOM 2403 C CA . THR A 1 320 ? -10.329 2.836 28.987 1.00 92.56 320 THR A CA 1
ATOM 2404 C C . THR A 1 320 ? -11.098 1.822 28.138 1.00 92.56 320 THR A C 1
ATOM 2406 O O . THR A 1 320 ? -10.495 0.898 27.601 1.00 92.56 320 THR A O 1
ATOM 2409 N N . LEU A 1 321 ? -12.417 1.988 27.978 1.00 94.00 321 LEU A N 1
ATOM 2410 C CA . LEU A 1 321 ? -13.218 1.141 27.087 1.00 94.00 321 LEU A CA 1
ATOM 2411 C C . LEU A 1 321 ? -12.805 1.323 25.624 1.00 94.00 321 LEU A C 1
ATOM 2413 O O . LEU A 1 321 ? -12.646 0.337 24.910 1.00 94.00 321 LEU A O 1
ATOM 2417 N N . ILE A 1 322 ? -12.593 2.572 25.198 1.00 92.94 322 ILE A N 1
ATOM 2418 C CA . ILE A 1 322 ? -12.119 2.883 23.844 1.00 92.94 322 ILE A CA 1
ATOM 2419 C C . ILE A 1 322 ? -10.733 2.275 23.615 1.00 92.94 322 ILE A C 1
ATOM 2421 O O . ILE A 1 322 ? -10.519 1.618 22.606 1.00 92.94 322 ILE A O 1
ATOM 2425 N N . GLU A 1 323 ? -9.807 2.434 24.558 1.00 92.31 323 GLU A N 1
ATOM 2426 C CA . GLU A 1 323 ? -8.457 1.865 24.468 1.00 92.31 323 GLU A CA 1
ATOM 2427 C C . GLU A 1 323 ? -8.477 0.336 24.379 1.00 92.31 323 GLU A C 1
ATOM 2429 O O . GLU A 1 323 ? -7.748 -0.242 23.574 1.00 92.31 323 GLU A O 1
ATOM 2434 N N . ALA A 1 324 ? -9.347 -0.323 25.149 1.00 93.44 324 ALA A N 1
ATOM 2435 C CA . ALA A 1 324 ? -9.523 -1.768 25.067 1.00 93.44 324 ALA A CA 1
ATOM 2436 C C . ALA A 1 324 ? -10.066 -2.221 23.702 1.00 93.44 324 ALA A C 1
ATOM 2438 O O . ALA A 1 324 ? -9.636 -3.255 23.193 1.00 93.44 324 ALA A O 1
ATOM 2439 N N . ALA A 1 325 ? -10.979 -1.449 23.105 1.00 93.81 325 ALA A N 1
ATOM 2440 C CA . ALA A 1 325 ? -11.501 -1.705 21.766 1.00 93.81 325 ALA A CA 1
ATOM 2441 C C . ALA A 1 325 ? -10.446 -1.442 20.676 1.00 93.81 325 ALA A C 1
ATOM 2443 O O . ALA A 1 325 ? -10.291 -2.255 19.771 1.00 93.81 325 ALA A O 1
ATOM 2444 N N . CYS A 1 326 ? -9.669 -0.357 20.776 1.00 92.56 326 CYS A N 1
ATOM 2445 C CA . CYS A 1 326 ? -8.565 -0.062 19.856 1.00 92.56 326 CYS A CA 1
ATOM 2446 C C . CYS A 1 326 ? -7.501 -1.164 19.863 1.00 92.56 326 CYS A C 1
ATOM 2448 O O . CYS A 1 326 ? -6.979 -1.514 18.808 1.00 92.56 326 CYS A O 1
ATOM 2450 N N . ALA A 1 327 ? -7.221 -1.750 21.031 1.00 91.88 327 ALA A N 1
ATOM 2451 C CA . ALA A 1 327 ? -6.200 -2.780 21.197 1.00 91.88 327 ALA A CA 1
ATOM 2452 C C . ALA A 1 327 ? -6.449 -4.065 20.383 1.00 91.88 327 ALA A C 1
ATOM 2454 O O . ALA A 1 327 ? -5.559 -4.911 20.330 1.00 91.88 327 ALA A O 1
ATOM 2455 N N . THR A 1 328 ? -7.629 -4.257 19.776 1.00 90.94 328 THR A N 1
ATOM 2456 C CA . THR A 1 328 ? -7.855 -5.369 18.834 1.00 90.94 328 THR A CA 1
ATOM 2457 C C . THR A 1 328 ? -7.282 -5.114 17.445 1.00 90.94 328 THR A C 1
ATOM 2459 O O . THR A 1 328 ? -7.052 -6.071 16.714 1.00 90.94 328 THR A O 1
ATOM 2462 N N . TRP A 1 329 ? -7.086 -3.849 17.073 1.00 88.00 329 TRP A N 1
ATOM 2463 C CA . TRP A 1 329 ? -6.700 -3.431 15.723 1.00 88.00 329 TRP A CA 1
ATOM 2464 C C . TRP A 1 329 ? -5.366 -2.691 15.671 1.00 88.00 329 TRP A C 1
ATOM 2466 O O . TRP A 1 329 ? -4.696 -2.707 14.641 1.00 88.00 329 TRP A O 1
ATOM 2476 N N . GLY A 1 330 ? -4.983 -2.026 16.760 1.00 85.25 330 GLY A N 1
ATOM 2477 C CA . GLY A 1 330 ? -3.827 -1.149 16.763 1.00 85.25 330 GLY A CA 1
ATOM 2478 C C . GLY A 1 330 ? -3.446 -0.608 18.134 1.00 85.25 330 GLY A C 1
ATOM 2479 O O . GLY A 1 330 ? -3.992 -0.979 19.175 1.00 85.25 330 GLY A O 1
ATOM 2480 N N . GLY A 1 331 ? -2.472 0.297 18.121 1.00 80.12 331 GLY A N 1
ATOM 2481 C CA . GLY A 1 331 ? -2.011 1.029 19.293 1.00 80.12 331 GLY A CA 1
ATOM 2482 C C . GLY A 1 331 ? -2.768 2.342 19.552 1.00 80.12 331 GLY A C 1
ATOM 2483 O O . GLY A 1 331 ? -3.835 2.596 18.989 1.00 80.12 331 GLY A O 1
ATOM 2484 N N . PRO A 1 332 ? -2.200 3.235 20.384 1.00 76.19 332 PRO A N 1
ATOM 2485 C CA . PRO A 1 332 ? -2.800 4.531 20.722 1.00 76.19 332 PRO A CA 1
ATOM 2486 C C . PRO A 1 332 ? -3.130 5.416 19.509 1.00 76.19 332 PRO A C 1
ATOM 2488 O O . PRO A 1 332 ? -4.058 6.220 19.581 1.00 76.19 332 PRO A O 1
ATOM 2491 N N . GLY A 1 333 ? -2.405 5.244 18.397 1.00 80.56 333 GLY A N 1
ATOM 2492 C CA . GLY A 1 333 ? -2.633 5.950 17.133 1.00 80.56 333 GLY A CA 1
ATOM 2493 C C . GLY A 1 333 ? -3.930 5.570 16.411 1.00 80.56 333 GLY A C 1
ATOM 2494 O O . GLY A 1 333 ? -4.339 6.293 15.511 1.00 80.56 333 GLY A O 1
ATOM 2495 N N . PHE A 1 334 ? -4.609 4.490 16.813 1.00 85.69 334 PHE A N 1
ATOM 2496 C CA . PHE A 1 334 ? -5.894 4.072 16.241 1.00 85.69 334 PHE A CA 1
ATOM 2497 C C . PHE A 1 334 ? -7.057 4.977 16.691 1.00 85.69 334 PHE A C 1
ATOM 2499 O O . PHE A 1 334 ? -8.027 5.183 15.966 1.00 85.69 334 PHE A O 1
ATOM 2506 N N . LYS A 1 335 ? -6.963 5.557 17.896 1.00 88.75 335 LYS A N 1
ATOM 2507 C CA . LYS A 1 335 ? -7.998 6.436 18.457 1.00 88.75 335 LYS A CA 1
ATOM 2508 C C . LYS A 1 335 ? -8.008 7.791 17.741 1.00 88.75 335 LYS A C 1
ATOM 2510 O O . LYS A 1 335 ? -6.957 8.368 17.458 1.00 88.75 335 LYS A O 1
ATOM 2515 N N . ARG A 1 336 ? -9.197 8.344 17.498 1.00 87.38 336 ARG A N 1
ATOM 2516 C CA . ARG A 1 336 ? -9.399 9.674 16.906 1.00 87.38 336 ARG A CA 1
ATOM 2517 C C . ARG A 1 336 ? -10.158 10.591 17.864 1.00 87.38 336 ARG A C 1
ATOM 2519 O O . ARG A 1 336 ? -10.944 10.134 18.689 1.00 87.38 336 ARG A O 1
ATOM 2526 N N . SER A 1 337 ? -9.911 11.896 17.769 1.00 86.62 337 SER A N 1
ATOM 2527 C CA . SER A 1 337 ? -10.734 12.886 18.471 1.00 86.62 337 SER A CA 1
ATOM 2528 C C . SER A 1 337 ? -11.995 13.151 17.657 1.00 86.62 337 SER A C 1
ATOM 2530 O O . SER A 1 337 ? -11.927 13.317 16.439 1.00 86.62 337 SER A O 1
ATOM 2532 N N . TRP A 1 338 ? -13.139 13.235 18.329 1.00 85.75 338 TRP A N 1
ATOM 2533 C CA . TRP A 1 338 ? -14.397 13.655 17.721 1.00 85.75 338 TRP A CA 1
ATOM 2534 C C . TRP A 1 338 ? -14.344 15.120 17.258 1.00 85.75 338 TRP A C 1
ATOM 2536 O O . TRP A 1 338 ? -15.070 15.523 16.349 1.00 85.75 338 TRP A O 1
ATOM 2546 N N . ARG A 1 339 ? -13.455 15.928 17.851 1.00 83.50 339 ARG A N 1
ATOM 2547 C CA . ARG A 1 339 ? -13.229 17.332 17.487 1.00 83.50 339 ARG A CA 1
ATOM 2548 C C . ARG A 1 339 ? -12.432 17.434 16.183 1.00 83.50 339 ARG A C 1
ATOM 2550 O O . ARG A 1 339 ? -11.271 17.835 16.171 1.00 83.50 339 ARG A O 1
ATOM 2557 N N . ALA A 1 340 ? -13.077 17.087 15.077 1.00 81.56 340 ALA A N 1
ATOM 2558 C CA . ALA A 1 340 ? -12.549 17.213 13.726 1.00 81.56 340 ALA A CA 1
ATOM 2559 C C . ALA A 1 340 ? -13.532 17.976 12.826 1.00 81.56 340 ALA A C 1
ATOM 2561 O O . ALA A 1 340 ? -14.718 18.115 13.131 1.00 81.56 340 ALA A O 1
ATOM 2562 N N . THR A 1 341 ? -13.041 18.493 11.699 1.00 84.69 341 THR A N 1
ATOM 2563 C CA . THR A 1 341 ? -13.920 19.001 10.637 1.00 84.69 341 THR A CA 1
ATOM 2564 C C . THR A 1 341 ? -14.684 17.838 10.002 1.00 84.69 341 THR A C 1
ATOM 2566 O O . THR A 1 341 ? -14.215 16.702 10.044 1.00 84.69 341 THR A O 1
ATOM 2569 N N . ALA A 1 342 ? -15.831 18.105 9.370 1.00 84.12 342 ALA A N 1
ATOM 2570 C CA . ALA A 1 342 ? -16.599 17.068 8.671 1.00 84.12 342 ALA A CA 1
ATOM 2571 C C . ALA A 1 342 ? -15.729 16.298 7.656 1.00 84.12 342 ALA A C 1
ATOM 2573 O O . ALA A 1 342 ? -15.628 15.080 7.738 1.00 84.12 342 ALA A O 1
ATOM 2574 N N . ASN A 1 343 ? -14.986 17.018 6.808 1.00 81.69 343 ASN A N 1
ATOM 2575 C CA . ASN A 1 343 ? -14.063 16.407 5.845 1.00 81.69 343 ASN A CA 1
ATOM 2576 C C . ASN A 1 343 ? -12.943 15.603 6.530 1.00 81.69 343 ASN A C 1
ATOM 2578 O O . ASN A 1 343 ? -12.522 14.570 6.021 1.00 81.69 343 ASN A O 1
ATOM 2582 N N . GLY A 1 344 ? -12.452 16.066 7.685 1.00 80.94 344 GLY A N 1
ATOM 2583 C CA . GLY A 1 344 ? -11.459 15.327 8.467 1.00 80.94 344 GLY A CA 1
ATOM 2584 C C . GLY A 1 344 ? -12.019 14.018 9.032 1.00 80.94 344 GLY A C 1
ATOM 2585 O O . GLY A 1 344 ? -11.315 13.013 9.055 1.00 80.94 344 GLY A O 1
ATOM 2586 N N . MET A 1 345 ? -13.293 14.011 9.437 1.00 85.31 345 MET A N 1
ATOM 2587 C CA . MET A 1 345 ? -13.982 12.810 9.911 1.00 85.31 345 MET A CA 1
ATOM 2588 C C . MET A 1 345 ? -14.254 11.816 8.778 1.00 85.31 345 MET A C 1
ATOM 2590 O O . MET A 1 345 ? -14.099 10.617 8.976 1.00 85.31 345 MET A O 1
ATOM 2594 N N . GLU A 1 346 ? -14.611 12.300 7.588 1.00 84.19 346 GLU A N 1
ATOM 2595 C CA . GLU A 1 346 ? -14.775 11.460 6.394 1.00 84.19 346 GLU A CA 1
ATOM 2596 C C . GLU A 1 346 ? -13.455 10.795 5.988 1.00 84.19 346 GLU A C 1
ATOM 2598 O O . GLU A 1 346 ? -13.420 9.586 5.762 1.00 84.19 346 GLU A O 1
ATOM 2603 N N . GLY A 1 347 ? -12.355 11.558 5.975 1.00 80.12 347 GLY A N 1
ATOM 2604 C CA . GLY A 1 347 ? -11.017 11.011 5.736 1.00 80.12 347 GLY A CA 1
ATOM 2605 C C . GLY A 1 347 ? -10.627 9.965 6.784 1.00 80.12 347 GLY A C 1
ATOM 2606 O O . GLY A 1 347 ? -10.138 8.894 6.435 1.00 80.12 347 GLY A O 1
ATOM 2607 N N . ALA A 1 348 ? -10.924 10.223 8.064 1.00 81.50 348 ALA A N 1
ATOM 2608 C CA . ALA A 1 348 ? -10.727 9.235 9.119 1.00 81.50 348 ALA A CA 1
ATOM 2609 C C . ALA A 1 348 ? -11.561 7.970 8.878 1.00 81.50 348 ALA A C 1
ATOM 2611 O O . ALA A 1 348 ? -11.012 6.877 8.907 1.00 81.50 348 ALA A O 1
ATOM 2612 N N . ALA A 1 349 ? -12.855 8.097 8.584 1.00 84.81 349 ALA A N 1
ATOM 2613 C CA . ALA A 1 349 ? -13.733 6.957 8.335 1.00 84.81 349 ALA A CA 1
ATOM 2614 C C . ALA A 1 349 ? -13.259 6.087 7.157 1.00 84.81 349 ALA A C 1
ATOM 2616 O O . ALA A 1 349 ? -13.341 4.862 7.237 1.00 84.81 349 ALA A O 1
ATOM 2617 N N . ALA A 1 350 ? -12.706 6.690 6.099 1.00 82.19 350 ALA A N 1
ATOM 2618 C CA . ALA A 1 350 ? -12.133 5.953 4.972 1.00 82.19 350 ALA A CA 1
ATOM 2619 C C . ALA A 1 350 ? -10.922 5.083 5.376 1.00 82.19 350 ALA A C 1
ATOM 2621 O O . ALA A 1 350 ? -10.736 3.996 4.829 1.00 82.19 350 ALA A O 1
ATOM 2622 N N . MET A 1 351 ? -10.136 5.514 6.370 1.00 79.62 351 MET A N 1
ATOM 2623 C CA . MET A 1 351 ? -9.006 4.743 6.914 1.00 79.62 351 MET A CA 1
ATOM 2624 C C . MET A 1 351 ? -9.423 3.585 7.830 1.00 79.62 351 MET A C 1
ATOM 2626 O O . MET A 1 351 ? -8.584 2.753 8.162 1.00 79.62 351 MET A O 1
ATOM 2630 N N . PHE A 1 352 ? -10.692 3.516 8.239 1.00 86.06 352 PHE A N 1
ATOM 2631 C CA . PHE A 1 352 ? -11.240 2.454 9.092 1.00 86.06 352 PHE A CA 1
ATOM 2632 C C . PHE A 1 352 ? -12.440 1.762 8.430 1.00 86.06 352 PHE A C 1
ATOM 2634 O O . PHE A 1 352 ? -13.360 1.311 9.112 1.00 86.06 352 PHE A O 1
ATOM 2641 N N . ASN A 1 353 ? -12.458 1.697 7.096 1.00 88.44 353 ASN A N 1
ATOM 2642 C CA . ASN A 1 353 ? -13.522 1.030 6.355 1.00 88.44 353 ASN A CA 1
ATOM 2643 C C . ASN A 1 353 ? -13.608 -0.459 6.753 1.00 88.44 353 ASN A C 1
ATOM 2645 O O . ASN A 1 353 ? -12.590 -1.137 6.874 1.00 88.44 353 ASN A O 1
ATOM 2649 N N . ASP A 1 354 ? -14.825 -0.926 7.046 1.00 89.69 354 ASP A N 1
ATOM 2650 C CA . ASP A 1 354 ? -15.125 -2.242 7.637 1.00 89.69 354 ASP A CA 1
ATOM 2651 C C . ASP A 1 354 ? -14.380 -2.573 8.952 1.00 89.69 354 ASP A C 1
ATOM 2653 O O . ASP A 1 354 ? -14.342 -3.727 9.380 1.00 89.69 354 ASP A O 1
ATOM 2657 N N . CYS A 1 355 ? -13.839 -1.562 9.636 1.00 89.69 355 CYS A N 1
ATOM 2658 C CA . CYS A 1 355 ? -13.177 -1.654 10.937 1.00 89.69 355 CYS A CA 1
ATOM 2659 C C . CYS A 1 355 ? -13.893 -0.784 11.987 1.00 89.69 355 CYS A C 1
ATOM 2661 O O . CYS A 1 355 ? -14.858 -0.071 11.709 1.00 89.69 355 CYS A O 1
ATOM 2663 N N . LEU A 1 356 ? -13.416 -0.842 13.233 1.00 91.69 356 LEU A N 1
ATOM 2664 C CA . LEU A 1 356 ? -13.851 0.079 14.284 1.00 91.69 356 LEU A CA 1
ATOM 2665 C C . LEU A 1 356 ? -13.362 1.504 13.990 1.00 91.69 356 LEU A C 1
ATOM 2667 O O . LEU A 1 356 ? -12.165 1.717 13.839 1.00 91.69 356 LEU A O 1
ATOM 2671 N N . LEU A 1 357 ? -14.258 2.491 14.051 1.00 91.38 357 LEU A N 1
ATOM 2672 C CA . LEU A 1 357 ? -13.889 3.904 14.162 1.00 91.38 357 LEU A CA 1
ATOM 2673 C C . LEU A 1 357 ? -14.013 4.349 15.626 1.00 91.38 357 LEU A C 1
ATOM 2675 O O . LEU A 1 357 ? -15.108 4.596 16.131 1.00 91.38 357 LEU A O 1
ATOM 2679 N N . ALA A 1 358 ? -12.881 4.420 16.324 1.00 91.94 358 ALA A N 1
ATOM 2680 C CA . ALA A 1 358 ? -12.823 4.762 17.741 1.00 91.94 358 ALA A CA 1
ATOM 2681 C C . ALA A 1 358 ? -12.686 6.276 17.948 1.00 91.94 358 ALA A C 1
ATOM 2683 O O . ALA A 1 358 ? -11.644 6.856 17.632 1.00 91.94 358 ALA A O 1
ATOM 2684 N N . LEU A 1 359 ? -13.716 6.909 18.514 1.00 91.12 359 LEU A N 1
ATOM 2685 C CA . LEU A 1 359 ? -13.768 8.359 18.699 1.00 91.12 359 LEU 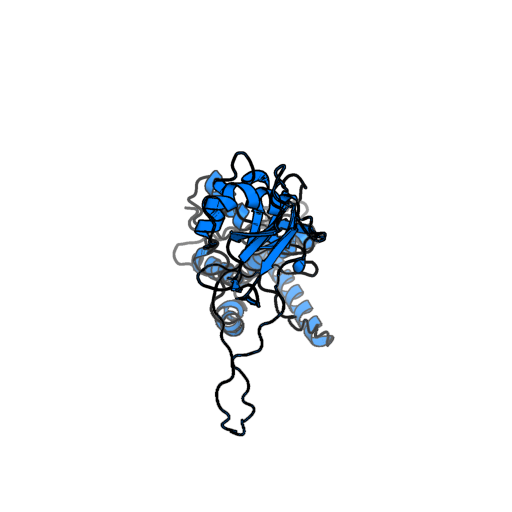A CA 1
ATOM 2686 C C . LEU A 1 359 ? -13.906 8.743 20.174 1.00 91.12 359 LEU A C 1
ATOM 2688 O O . LEU A 1 359 ? -14.759 8.214 20.883 1.00 91.12 359 LEU A O 1
ATOM 2692 N N . ASP A 1 360 ? -13.073 9.682 20.616 1.00 88.62 360 ASP A N 1
ATOM 2693 C CA . ASP A 1 360 ? -13.035 10.208 21.986 1.00 88.62 360 ASP A CA 1
ATOM 2694 C C . ASP A 1 360 ? -13.321 11.721 22.003 1.00 88.62 360 ASP A C 1
ATOM 2696 O O . ASP A 1 360 ? -13.161 12.398 20.988 1.00 88.62 360 ASP A O 1
ATOM 2700 N N . GLU A 1 361 ? -13.713 12.265 23.156 1.00 81.19 361 GLU A N 1
ATOM 2701 C CA . GLU A 1 361 ? -13.937 13.710 23.376 1.00 81.19 361 GLU A CA 1
ATOM 2702 C C . GLU A 1 361 ? -15.005 14.380 22.479 1.00 81.19 361 GLU A C 1
ATOM 2704 O O . GLU A 1 361 ? -14.743 15.368 21.794 1.00 81.19 361 GLU A O 1
ATOM 2709 N N . ILE A 1 362 ? -16.249 13.892 22.512 1.00 77.19 362 ILE A N 1
ATOM 2710 C CA . ILE A 1 362 ? -17.386 14.539 21.818 1.00 77.19 362 ILE A CA 1
ATOM 2711 C C . ILE A 1 362 ? -17.808 15.897 22.419 1.00 77.19 362 ILE A C 1
ATOM 2713 O O . ILE A 1 362 ? -18.496 16.675 21.759 1.00 77.19 362 ILE A O 1
ATOM 2717 N N . SER A 1 363 ? -17.427 16.171 23.672 1.00 64.06 363 SER A N 1
ATOM 2718 C CA . SER A 1 363 ? -17.825 17.355 24.456 1.00 64.06 363 SER A CA 1
ATOM 2719 C C . SER A 1 363 ? -16.951 18.571 24.222 1.00 64.06 363 SER A C 1
ATOM 2721 O O . SER A 1 363 ? -15.723 18.363 24.086 1.00 64.06 363 SER A O 1
#

Mean predicted aligned error: 14.81 Å

Foldseek 3Di:
DADPPDDPQDPDVVSVQPDPPQHVNSVVVRLVVVVVVVVVVVVVCVVVPPPPPPVVPDFPWQDDDDDDDDDDDDDDDDDDDDDDDDDDADADQDDDPVPPQDKDAAQQWHGHPVGIDGGAIWGWHWDDDDPPGDTDIDIHGFKHGKDFAAWEAEPVRPWIFTWIWGDAPDDDIHTDGGTLCCLPDQNPSVVVVCVVRRMGGDPPRNSPCVSVNRVVDDHPQYAYEDAFAQDDDQWGGDPTGIDGDCRVRYDYDYPDPDDQQFDDDDDPVCLCVVQVVVCVVPSLLVVLQVLQVVLNVQVVVVHDDDDDDDDDDPPPCRVVSLQSSSNVGHHPNNEDEPPDDPVVVVVNCRHQHSGDHHYDDPD

Solvent-accessible surface area (backbone atoms only — not comparable to full-atom values): 21786 Å² total; per-residue (Å²): 133,81,65,92,86,57,66,99,80,47,89,51,72,68,46,44,41,69,40,92,90,46,28,67,59,51,54,48,49,54,53,49,54,50,51,50,51,51,50,50,53,56,51,49,45,67,72,66,70,58,74,75,74,70,65,77,68,77,79,63,63,48,81,73,90,81,91,80,86,83,82,84,84,89,75,84,81,80,92,75,94,74,81,94,70,82,78,80,70,40,76,62,95,65,74,59,78,91,58,49,74,39,78,48,71,31,88,51,73,45,58,23,81,90,43,80,41,72,43,12,26,27,46,32,37,66,46,84,57,50,102,90,42,79,63,44,77,47,77,42,71,26,30,38,31,60,46,70,71,22,33,29,28,34,95,84,69,82,49,53,30,34,29,33,39,33,44,26,81,74,79,64,76,41,70,45,80,41,58,52,72,39,56,50,90,73,27,61,64,44,51,50,54,40,44,75,64,36,39,52,66,33,88,67,49,27,62,64,47,46,62,48,54,66,66,73,55,78,51,87,44,70,30,40,40,36,70,52,39,19,76,56,88,76,18,40,34,44,96,58,36,42,44,53,95,52,22,96,43,50,44,77,49,65,97,65,91,80,75,70,32,69,41,90,78,90,47,72,68,55,46,42,65,70,48,55,56,64,21,68,95,32,68,67,46,40,50,32,42,50,50,36,61,38,29,67,47,27,67,80,67,76,42,80,88,86,84,84,82,88,80,75,67,88,93,73,49,62,68,57,32,50,51,56,21,34,60,78,60,14,46,81,64,42,56,40,66,53,81,55,54,72,71,55,48,54,56,51,49,48,71,28,31,52,41,56,79,46,70,43,66,86,119

Radius of gyration: 29.06 Å; Cα contacts (8 Å, |Δi|>4): 499; chains: 1; bounding box: 89×51×81 Å